Protein AF-A0A559LXM5-F1 (afdb_monomer_lite)

Sequence (218 aa):
MQATNNAAALNLWNSIWNVVGGLGYIPRELKDLLQEELQAFDTKFTTEDRVVNLTAQQQEDAAQIFISFYDETKHQMSLYNELTTIREIVTDSTDFIKWNRSEAAWNYHIQGPTLRLAMSTIADVCTENITTASIDKDFLPAWKGEETDVGKMIDYTLLLRPDTRLSTDIKTFMDAREGPKTFNQSTSENLRYKPTGVSLETKTDMKRHSEGKVQLGI

Radius of gyration: 21.39 Å; chains: 1; bounding box: 45×47×53 Å

Secondary structure (DSSP, 8-state):
------HHHHHHHHHHHHHHTTS--B-GGGHHHHHHHH---GGGB-SS-------HHHHHHHHHH-SS--HHHHHHHHHHHHHHHHHHHHHHHHHHHHTT--HHHHIIIIIHHHHHHHHTT-TTEEEEE-TT-B--GGGS----S--TTTTBPPSEEEEE---HHHHHHHHHHHHT-SS---SSS---HHHHTS-EEEEE----TTS-THHHHHHHT-

InterPro domains:
  IPR046797 PD-(D/E)XK nuclease-like [PF20516] (62-218)

Organism: Fusarium oxysporum f. sp. cubense (NCBI:txid61366)

Foldseek 3Di:
DQQPQDVVVLVVVVVVCVVCPPVAPAFPVCVVVCCSHHVDDDPRYDPDGQPFDDDPVLQVVQVVVDVDDDPVSVVVSRVVVLVVLVVQLVVCVVVCVVVVDDPVCCLVRHVQSVQQSVCRSPPFKGKDFCQVFWFDPVPQPPDPDPDDCRTGAATMFIWTRDDPVVLV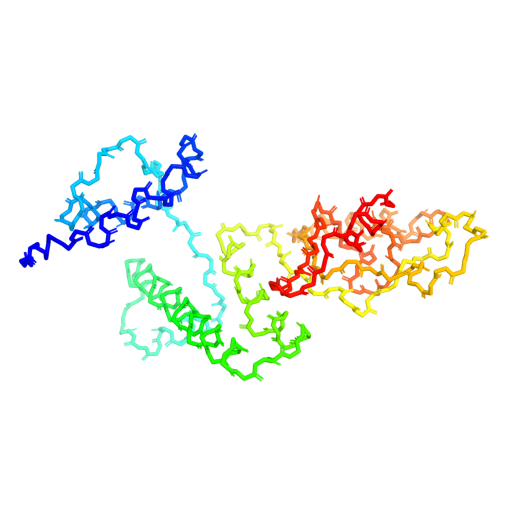VLVVVLVPDPDQQFLDRTNDPVGSSTHTDDGDHDDDPPDDPPPVCVNVVD

pLDDT: mean 75.98, std 13.92, range [40.38, 95.06]

Structure (mmCIF, N/CA/C/O backbone):
data_AF-A0A559LXM5-F1
#
_entry.id   AF-A0A559LXM5-F1
#
loop_
_atom_site.group_PDB
_atom_site.id
_atom_site.type_symbol
_atom_site.label_atom_id
_atom_site.label_alt_id
_atom_site.label_comp_id
_atom_site.label_asym_id
_atom_site.label_entity_id
_atom_site.label_seq_id
_atom_site.pdbx_PDB_ins_code
_atom_site.Cartn_x
_atom_site.Cartn_y
_atom_site.Cartn_z
_atom_site.occupancy
_atom_site.B_iso_or_equiv
_atom_site.auth_seq_id
_atom_site.auth_comp_id
_atom_site.auth_asym_id
_atom_site.auth_atom_id
_atom_site.pdbx_PDB_model_num
ATOM 1 N N . MET A 1 1 ? -25.277 -4.000 27.422 1.00 43.16 1 MET A N 1
ATOM 2 C CA . MET A 1 1 ? -24.742 -2.772 28.059 1.00 43.16 1 MET A CA 1
ATOM 3 C C . MET A 1 1 ? -25.836 -1.706 27.947 1.00 43.16 1 MET A C 1
ATOM 5 O O . MET A 1 1 ? -26.868 -2.007 27.365 1.00 43.16 1 MET A O 1
ATOM 9 N N . GLN A 1 2 ? -25.744 -0.532 28.577 1.00 40.38 2 GLN A N 1
ATOM 10 C CA . GLN A 1 2 ? -26.779 0.505 28.394 1.00 40.38 2 GLN A CA 1
ATOM 11 C C . GLN A 1 2 ? -26.476 1.272 27.100 1.00 40.38 2 GLN A C 1
ATOM 13 O O . GLN A 1 2 ? -25.421 1.896 27.015 1.00 40.38 2 GLN A O 1
ATOM 18 N N . ALA A 1 3 ? -27.372 1.207 26.108 1.00 46.00 3 ALA A N 1
ATOM 19 C CA . ALA A 1 3 ? -27.247 1.940 24.848 1.00 46.00 3 ALA A CA 1
ATOM 20 C C . ALA A 1 3 ? -27.054 3.441 25.126 1.00 46.00 3 ALA A C 1
ATOM 22 O O . ALA A 1 3 ? -27.897 4.087 25.752 1.00 46.00 3 ALA A O 1
ATOM 23 N N . THR A 1 4 ? -25.921 3.992 24.697 1.00 55.44 4 THR A N 1
ATOM 24 C CA . THR A 1 4 ? -25.483 5.351 25.052 1.00 55.44 4 THR A CA 1
ATOM 25 C C . THR A 1 4 ? -26.235 6.452 24.302 1.00 55.44 4 THR A C 1
ATOM 27 O O . THR A 1 4 ? -26.132 7.611 24.699 1.00 55.44 4 THR A O 1
ATOM 30 N N . ASN A 1 5 ? -27.018 6.118 23.262 1.00 60.19 5 ASN A N 1
ATOM 31 C CA . ASN A 1 5 ? -27.879 7.045 22.508 1.00 60.19 5 ASN A CA 1
ATOM 32 C C . ASN A 1 5 ? -27.167 8.369 22.148 1.00 60.19 5 ASN A C 1
ATOM 34 O O . ASN A 1 5 ? -27.718 9.468 22.260 1.00 60.19 5 ASN A O 1
ATOM 38 N N . ASN A 1 6 ? -25.895 8.276 21.751 1.00 71.62 6 ASN A N 1
ATOM 39 C CA . ASN A 1 6 ? -25.059 9.443 21.520 1.00 71.62 6 ASN A CA 1
ATOM 40 C C . ASN A 1 6 ? -25.393 10.086 20.163 1.00 71.62 6 ASN A C 1
ATOM 42 O O . ASN A 1 6 ? -24.932 9.649 19.108 1.00 71.62 6 ASN A O 1
ATOM 46 N N . ALA A 1 7 ? -26.175 11.165 20.200 1.00 69.25 7 ALA A N 1
ATOM 47 C CA . ALA A 1 7 ? -26.620 11.892 19.012 1.00 69.25 7 ALA A CA 1
ATOM 48 C C . ALA A 1 7 ? -25.466 12.432 18.143 1.00 69.25 7 ALA A C 1
ATOM 50 O O . ALA A 1 7 ? -25.609 12.532 16.925 1.00 69.25 7 ALA A O 1
ATOM 51 N N . ALA A 1 8 ? -24.310 12.756 18.734 1.00 70.88 8 ALA A N 1
ATOM 52 C CA . ALA A 1 8 ? -23.145 13.210 17.976 1.00 70.88 8 ALA A CA 1
ATOM 53 C C . ALA A 1 8 ? -22.506 12.061 17.182 1.00 70.88 8 ALA A C 1
ATOM 55 O O . ALA A 1 8 ? -22.170 12.242 16.011 1.00 70.88 8 ALA A O 1
ATOM 56 N N . ALA A 1 9 ? -22.408 10.873 17.787 1.00 64.62 9 ALA A N 1
ATOM 57 C CA . ALA A 1 9 ? -21.931 9.670 17.109 1.00 64.62 9 ALA A CA 1
ATOM 58 C C . ALA A 1 9 ? -22.867 9.274 15.958 1.00 64.62 9 ALA A C 1
ATOM 60 O O . ALA A 1 9 ? -22.402 8.993 14.856 1.00 64.62 9 ALA A O 1
ATOM 61 N N . LEU A 1 10 ? -24.184 9.359 16.174 1.00 68.31 10 LEU A N 1
ATOM 62 C CA . LEU A 1 10 ? -25.182 9.102 15.136 1.00 68.31 10 LEU A CA 1
ATOM 63 C C . LEU A 1 10 ? -25.096 10.108 13.975 1.00 68.31 10 LEU A C 1
ATOM 65 O O . LEU A 1 10 ? -25.190 9.724 12.811 1.00 68.31 10 LEU A O 1
ATOM 69 N N . ASN A 1 11 ? -24.877 11.393 14.265 1.00 70.50 11 ASN A N 1
ATOM 70 C CA . ASN A 1 11 ? -24.710 12.417 13.230 1.00 70.50 11 ASN A CA 1
ATOM 71 C C . ASN A 1 11 ? -23.422 12.229 12.419 1.00 70.50 11 ASN A C 1
ATOM 73 O O . ASN A 1 11 ? -23.448 12.365 11.193 1.00 70.50 11 ASN A O 1
ATOM 77 N N . LEU A 1 12 ? -22.310 11.892 13.079 1.00 70.31 12 LEU A N 1
ATOM 78 C CA . LEU A 1 12 ? -21.055 11.566 12.403 1.00 70.31 12 LEU A CA 1
ATOM 79 C C . LEU A 1 12 ? -21.222 10.326 11.520 1.00 70.31 12 LEU A C 1
ATOM 81 O O . LEU A 1 12 ? -20.858 10.355 10.348 1.00 70.31 12 LEU A O 1
ATOM 85 N N . TRP A 1 13 ? -21.849 9.278 12.055 1.00 71.25 13 TRP A N 1
ATOM 86 C CA . TRP A 1 13 ? -22.175 8.060 11.320 1.00 71.25 13 TRP A CA 1
ATOM 87 C C . TRP A 1 13 ? -23.010 8.343 10.069 1.00 71.25 13 TRP A C 1
ATOM 89 O O . TRP A 1 13 ? -22.649 7.912 8.977 1.00 71.25 13 TRP A O 1
ATOM 99 N N . ASN A 1 14 ? -24.082 9.128 10.195 1.00 73.25 14 ASN A N 1
ATOM 100 C CA . ASN A 1 14 ? -24.920 9.516 9.060 1.00 73.25 14 ASN A CA 1
ATOM 101 C C . ASN A 1 14 ? -24.154 10.358 8.030 1.00 73.25 14 ASN A C 1
ATOM 103 O O . ASN A 1 14 ? -24.368 10.202 6.830 1.00 73.25 14 ASN A O 1
ATOM 107 N N . SER A 1 15 ? -23.243 11.225 8.480 1.00 72.06 15 SER A N 1
ATOM 108 C CA . SER A 1 15 ? -22.414 12.051 7.594 1.00 72.06 15 SER A CA 1
ATOM 109 C C . SER A 1 15 ? -21.424 11.204 6.797 1.00 72.06 15 SER A C 1
ATOM 111 O O . SER A 1 15 ? -21.337 11.359 5.582 1.00 72.06 15 SER A O 1
ATOM 113 N N . ILE A 1 16 ? -20.738 10.264 7.456 1.00 65.62 16 ILE A N 1
ATOM 114 C CA . ILE A 1 16 ? -19.868 9.282 6.795 1.00 65.62 16 ILE A CA 1
ATOM 115 C C . ILE A 1 16 ? -20.701 8.445 5.817 1.00 65.62 16 ILE A C 1
ATOM 117 O O . ILE A 1 16 ? -20.325 8.298 4.657 1.00 65.62 16 ILE A O 1
ATOM 121 N N . TRP A 1 17 ? -21.870 7.960 6.246 1.00 67.62 17 TRP A N 1
ATOM 122 C CA . TRP A 1 17 ? -22.763 7.147 5.420 1.00 67.62 17 TRP A CA 1
ATOM 123 C C . TRP A 1 17 ? -23.253 7.866 4.164 1.00 67.62 17 TRP A C 1
ATOM 125 O O . TRP A 1 17 ? -23.305 7.255 3.105 1.00 67.62 17 TRP A O 1
ATOM 135 N N . ASN A 1 18 ? -23.578 9.155 4.236 1.00 70.38 18 ASN A N 1
ATOM 136 C CA . ASN A 1 18 ? -23.979 9.914 3.048 1.00 70.38 18 ASN A CA 1
ATOM 137 C C . ASN A 1 18 ? -22.869 9.985 1.987 1.00 70.38 18 ASN A C 1
ATOM 139 O O . ASN A 1 18 ? -23.168 10.186 0.814 1.00 70.38 18 ASN A O 1
ATOM 143 N N . VAL A 1 19 ? -21.609 9.802 2.389 1.00 65.50 19 VAL A N 1
ATOM 144 C CA . VAL A 1 19 ? -20.458 9.745 1.481 1.00 65.50 19 VAL A CA 1
ATOM 145 C C . VAL A 1 19 ? -20.222 8.324 0.958 1.00 65.50 19 VAL A C 1
ATOM 147 O O . VAL A 1 19 ? -19.897 8.160 -0.214 1.00 65.50 19 VAL A O 1
ATOM 150 N N . VAL A 1 20 ? -20.395 7.295 1.795 1.00 61.50 20 VAL A N 1
ATOM 151 C CA . VAL A 1 20 ? -20.034 5.897 1.456 1.00 61.50 20 VAL A CA 1
ATOM 152 C C . VAL A 1 20 ? -21.222 4.990 1.100 1.00 61.50 20 VAL A C 1
ATOM 154 O O . VAL A 1 20 ? -21.045 3.808 0.795 1.00 61.50 20 VAL A O 1
ATOM 157 N N . GLY A 1 21 ? -22.446 5.511 1.177 1.00 58.22 21 GLY A N 1
ATOM 158 C CA . GLY A 1 21 ? -23.684 4.747 1.072 1.00 58.22 21 GLY A CA 1
ATOM 159 C C . GLY A 1 21 ? -23.848 4.051 -0.278 1.00 58.22 21 GLY A C 1
ATOM 160 O O . GLY A 1 21 ? -23.728 4.670 -1.330 1.00 58.22 21 GLY A O 1
ATOM 161 N N . GLY A 1 22 ? -24.160 2.752 -0.239 1.00 55.19 22 GLY A N 1
ATOM 162 C CA . GLY A 1 22 ? -24.359 1.913 -1.430 1.00 55.19 22 GLY A CA 1
ATOM 163 C C . GLY A 1 22 ? -23.129 1.117 -1.874 1.00 55.19 22 GLY A C 1
ATOM 164 O O . GLY A 1 22 ? -23.251 0.291 -2.773 1.00 55.19 22 GLY A O 1
ATOM 165 N N . LEU A 1 23 ? -21.976 1.313 -1.227 1.00 57.50 23 LEU A N 1
ATOM 166 C CA . LEU A 1 23 ? -20.736 0.628 -1.600 1.00 57.50 23 LEU A CA 1
ATOM 167 C C . LEU A 1 23 ? -20.410 -0.623 -0.748 1.00 57.50 23 LEU A C 1
ATOM 169 O O . LEU A 1 23 ? -19.501 -1.368 -1.091 1.00 57.50 23 LEU A O 1
ATOM 173 N N . GLY A 1 24 ? -21.175 -0.893 0.322 1.00 53.75 24 GLY A N 1
ATOM 174 C CA . GLY A 1 24 ? -21.170 -2.188 1.030 1.00 53.75 24 GLY A CA 1
ATOM 175 C C . GLY A 1 24 ? -19.895 -2.527 1.818 1.00 53.75 24 GLY A C 1
ATOM 176 O O . GLY A 1 24 ? -19.363 -3.620 1.661 1.00 53.75 24 GLY A O 1
ATOM 177 N N . TYR A 1 25 ? -19.401 -1.620 2.670 1.00 62.22 25 TYR A N 1
ATOM 178 C CA . TYR A 1 25 ? -18.080 -1.770 3.314 1.00 62.22 25 TYR A CA 1
ATOM 179 C C . TYR A 1 25 ? -18.067 -1.964 4.835 1.00 62.22 25 TYR A C 1
ATOM 181 O O . TYR A 1 25 ? -16.983 -2.085 5.414 1.00 62.22 25 TYR A O 1
ATOM 189 N N . ILE A 1 26 ? -19.222 -1.964 5.505 1.00 66.69 26 ILE A N 1
ATOM 190 C CA . ILE A 1 26 ? -19.242 -2.047 6.970 1.00 66.69 26 ILE A CA 1
ATOM 191 C C . ILE A 1 26 ? -19.066 -3.521 7.379 1.00 66.69 26 ILE A C 1
ATOM 193 O O . ILE A 1 26 ? -19.891 -4.341 6.970 1.00 66.69 26 ILE A O 1
ATOM 197 N N . PRO A 1 27 ? -18.016 -3.873 8.150 1.00 70.69 27 PRO A N 1
ATOM 198 C CA . PRO A 1 27 ? -17.777 -5.250 8.572 1.00 70.69 27 PRO A CA 1
ATOM 199 C C . PRO A 1 27 ? -18.976 -5.824 9.325 1.00 70.69 27 PRO A C 1
ATOM 201 O O . PRO A 1 27 ? -19.513 -5.166 10.223 1.00 70.69 27 PRO A O 1
ATOM 204 N N . ARG A 1 28 ? -19.384 -7.042 8.959 1.00 72.25 28 ARG A N 1
ATOM 205 C CA . ARG A 1 28 ? -20.502 -7.778 9.561 1.00 72.25 28 ARG A CA 1
ATOM 206 C C . ARG A 1 28 ? -20.411 -7.869 11.081 1.00 72.25 28 ARG A C 1
ATOM 208 O O . ARG A 1 28 ? -21.431 -7.808 11.756 1.00 72.25 28 ARG A O 1
ATOM 215 N N . GLU A 1 29 ? -19.210 -7.948 11.618 1.00 69.19 29 GLU A N 1
ATOM 216 C CA . GLU A 1 29 ? -18.914 -8.110 13.041 1.00 69.19 29 GLU A CA 1
ATOM 217 C C . GLU A 1 29 ? -19.318 -6.887 13.864 1.00 69.19 29 GLU A C 1
ATOM 219 O O . GLU A 1 29 ? -19.609 -6.989 15.053 1.00 69.19 29 GLU A O 1
ATOM 224 N N . LEU A 1 30 ? -19.394 -5.717 13.225 1.00 69.19 30 LEU A N 1
ATOM 225 C CA . LEU A 1 30 ? -19.870 -4.494 13.863 1.00 69.19 30 LEU A CA 1
ATOM 226 C C . LEU A 1 30 ? -21.395 -4.386 13.854 1.00 69.19 30 LEU A C 1
ATOM 228 O O . LEU A 1 30 ? -21.928 -3.410 14.376 1.00 69.19 30 LEU A O 1
ATOM 232 N N . LYS A 1 31 ? -22.106 -5.348 13.259 1.00 71.62 31 LYS A N 1
ATOM 233 C CA . LYS A 1 31 ? -23.556 -5.284 13.089 1.00 71.62 31 LYS A CA 1
ATOM 234 C C . LYS A 1 31 ? -24.284 -5.156 14.409 1.00 71.62 31 LYS A C 1
ATOM 236 O O . LYS A 1 31 ? -25.006 -4.181 14.589 1.00 71.62 31 LYS A O 1
ATOM 241 N N . ASP A 1 32 ? -24.062 -6.091 15.321 1.00 70.62 32 ASP A N 1
ATOM 242 C CA . ASP A 1 32 ? -24.795 -6.126 16.585 1.00 70.62 32 ASP A CA 1
ATOM 243 C C . ASP A 1 32 ? -24.434 -4.912 17.452 1.00 70.62 32 ASP A C 1
ATOM 245 O O . ASP A 1 32 ? -25.319 -4.262 18.004 1.00 70.62 32 ASP A O 1
ATOM 249 N N . LEU A 1 33 ? -23.151 -4.526 17.466 1.00 70.06 33 LEU A N 1
ATOM 250 C CA . LEU A 1 33 ? -22.665 -3.340 18.175 1.00 70.06 33 LEU A CA 1
ATOM 251 C C . LEU A 1 33 ? -23.305 -2.049 17.640 1.00 70.06 33 LEU A C 1
ATOM 253 O O . LEU A 1 33 ? -23.824 -1.245 18.407 1.00 70.06 33 LEU A O 1
ATOM 257 N N . LEU A 1 34 ? -23.293 -1.838 16.321 1.00 70.75 34 LEU A N 1
ATOM 258 C CA . LEU A 1 34 ? -23.841 -0.626 15.702 1.00 70.75 34 LEU A CA 1
ATOM 259 C C . LEU A 1 34 ? -25.376 -0.639 15.663 1.00 70.75 34 LEU A C 1
ATOM 261 O O . LEU A 1 34 ? -25.998 0.424 15.623 1.00 70.75 34 LEU A O 1
ATOM 265 N N . GLN A 1 35 ? -26.013 -1.810 15.699 1.00 71.75 35 GLN A N 1
ATOM 266 C CA . GLN A 1 35 ? -27.454 -1.930 15.920 1.00 71.75 35 GLN A CA 1
ATOM 267 C C . GLN A 1 35 ? -27.827 -1.543 17.352 1.00 71.75 35 GLN A C 1
ATOM 269 O O . GLN A 1 35 ? -28.768 -0.769 17.530 1.00 71.75 35 GLN A O 1
ATOM 274 N N . GLU A 1 36 ? -27.076 -2.010 18.353 1.00 71.06 36 GLU A N 1
ATOM 275 C CA . GLU A 1 36 ? -27.302 -1.671 19.764 1.00 71.06 36 GLU A CA 1
ATOM 276 C C . GLU A 1 36 ? -27.006 -0.187 20.046 1.00 71.06 36 GLU A C 1
ATOM 278 O O . GLU A 1 36 ? -27.798 0.478 20.717 1.00 71.06 36 GLU A O 1
ATOM 283 N N . GLU A 1 37 ? -25.910 0.363 19.512 1.00 67.38 37 GLU A N 1
ATOM 284 C CA . GLU A 1 37 ? -25.489 1.741 19.802 1.00 67.38 37 GLU A CA 1
ATOM 285 C C . GLU A 1 37 ? -26.146 2.808 18.916 1.00 67.38 37 GLU A C 1
ATOM 287 O O . GLU A 1 37 ? -26.416 3.913 19.393 1.00 67.38 37 GLU A O 1
ATOM 292 N N . LEU A 1 38 ? -26.394 2.511 17.634 1.00 66.56 38 LEU A N 1
ATOM 293 C CA . LEU A 1 38 ? -26.810 3.504 16.629 1.00 66.56 38 LEU A CA 1
ATOM 294 C C . LEU A 1 38 ? -28.121 3.156 15.908 1.00 66.56 38 LEU A C 1
ATOM 296 O O . LEU A 1 38 ? -28.545 3.922 15.043 1.00 66.56 38 LEU A O 1
ATOM 300 N N . GLN A 1 39 ? -28.761 2.023 16.227 1.00 66.94 39 GLN A N 1
ATOM 301 C CA . GLN A 1 39 ? -29.969 1.531 15.542 1.00 66.94 39 GLN A CA 1
ATOM 302 C C . GLN A 1 39 ? -29.797 1.425 14.010 1.00 66.94 39 GLN A C 1
ATOM 304 O O . GLN A 1 39 ? -30.720 1.689 13.236 1.00 66.94 39 GLN A O 1
ATOM 309 N N . ALA A 1 40 ? -28.596 1.069 13.541 1.00 62.34 40 ALA A N 1
ATOM 310 C CA . ALA A 1 40 ? -28.291 1.002 12.112 1.00 62.34 40 ALA A CA 1
ATOM 311 C C . ALA A 1 40 ? -29.051 -0.146 11.393 1.00 62.34 40 ALA A C 1
ATOM 313 O O . ALA A 1 40 ? -28.976 -1.303 11.794 1.00 62.34 40 ALA A O 1
ATOM 314 N N . PHE A 1 41 ? -29.765 0.151 10.296 1.00 58.09 41 PHE A N 1
ATOM 315 C CA . PHE A 1 41 ? -30.542 -0.843 9.526 1.00 58.09 41 PHE A CA 1
ATOM 316 C C . PHE A 1 41 ? -29.686 -1.919 8.815 1.00 58.09 41 PHE A C 1
ATOM 318 O O . PHE A 1 41 ? -28.593 -1.632 8.328 1.00 58.09 41 PHE A O 1
ATOM 325 N N . ASP A 1 42 ? -30.258 -3.127 8.688 1.00 56.94 42 ASP A N 1
ATOM 326 C CA . ASP A 1 42 ? -29.649 -4.394 8.227 1.00 56.94 42 ASP A CA 1
ATOM 327 C C . ASP A 1 42 ? -28.938 -4.377 6.860 1.00 56.94 42 ASP A C 1
ATOM 329 O O . ASP A 1 42 ? -28.011 -5.155 6.646 1.00 56.94 42 ASP A O 1
ATOM 333 N N . THR A 1 43 ? -29.327 -3.517 5.915 1.00 53.44 43 THR A N 1
ATOM 334 C CA . THR A 1 43 ? -28.875 -3.579 4.506 1.00 53.44 43 THR A CA 1
ATOM 335 C C . THR A 1 43 ? -27.467 -3.020 4.259 1.00 53.44 43 THR A C 1
ATOM 337 O O . THR A 1 43 ? -27.151 -2.613 3.142 1.00 53.44 43 THR A O 1
ATOM 340 N N . LYS A 1 44 ? -26.641 -2.901 5.302 1.00 62.84 44 LYS A N 1
ATOM 341 C CA . LYS A 1 44 ? -25.432 -2.059 5.294 1.00 62.84 44 LYS A CA 1
ATOM 342 C C . LYS A 1 44 ? -24.129 -2.800 5.605 1.00 62.84 44 LYS A C 1
ATOM 344 O O . LYS A 1 44 ? -23.067 -2.197 5.474 1.00 62.84 44 LYS A O 1
ATOM 349 N N . PHE A 1 45 ? -24.212 -4.074 5.979 1.00 66.38 45 PHE A N 1
ATOM 350 C CA . PHE A 1 45 ? -23.082 -4.890 6.417 1.00 66.38 45 PHE A CA 1
ATOM 351 C C . PHE A 1 45 ? -22.634 -5.880 5.340 1.00 66.38 45 PHE A C 1
ATOM 353 O O . PHE A 1 45 ? -23.447 -6.311 4.519 1.00 66.38 45 PHE A O 1
ATOM 360 N N . THR A 1 46 ? -21.354 -6.253 5.346 1.00 65.38 46 THR A N 1
ATOM 361 C CA . THR A 1 46 ? -20.849 -7.358 4.520 1.00 65.38 46 THR A CA 1
ATOM 362 C C . THR A 1 46 ? -21.574 -8.664 4.870 1.00 65.38 46 THR A C 1
ATOM 364 O O . THR A 1 46 ? -22.081 -8.843 5.978 1.00 65.38 46 THR A O 1
ATOM 367 N N . THR A 1 47 ? -21.677 -9.591 3.914 1.00 66.94 47 THR A N 1
ATOM 368 C CA . THR A 1 47 ? -22.330 -10.896 4.142 1.00 66.94 47 THR A CA 1
ATOM 369 C C . THR A 1 47 ? -21.456 -11.856 4.940 1.00 66.94 47 THR A C 1
ATOM 371 O O . THR A 1 47 ? -21.969 -12.763 5.594 1.00 66.94 47 THR A O 1
ATOM 374 N N . GLU A 1 48 ? -20.147 -11.642 4.909 1.00 65.19 48 GLU A N 1
ATOM 375 C CA . GLU A 1 48 ? -19.135 -12.460 5.566 1.00 65.19 48 GLU A CA 1
ATOM 376 C C . GLU A 1 48 ? -18.313 -11.599 6.524 1.00 65.19 48 GLU A C 1
ATOM 378 O O . GLU A 1 48 ? -18.187 -10.381 6.327 1.00 65.19 48 GLU A O 1
ATOM 383 N N . ASP A 1 49 ? -17.788 -12.250 7.559 1.00 62.47 49 ASP A N 1
ATOM 384 C CA . ASP A 1 49 ? -16.830 -11.655 8.483 1.00 62.47 49 ASP A CA 1
ATOM 385 C C . ASP A 1 49 ? -15.508 -11.419 7.742 1.00 62.47 49 ASP A C 1
ATOM 387 O O . ASP A 1 49 ? -15.114 -12.178 6.848 1.00 62.47 49 ASP A O 1
ATOM 391 N N . ARG A 1 50 ? -14.810 -10.342 8.090 1.00 61.84 50 ARG A N 1
ATOM 392 C CA . ARG A 1 50 ? -13.490 -10.043 7.553 1.00 61.84 50 ARG A CA 1
ATOM 393 C C . ARG A 1 50 ? -12.510 -11.121 7.996 1.00 61.84 50 ARG A C 1
ATOM 395 O O . ARG A 1 50 ? -12.208 -11.292 9.177 1.00 61.84 50 ARG A O 1
ATOM 402 N N . VAL A 1 51 ? -11.916 -11.784 7.011 1.00 61.25 51 VAL A N 1
ATOM 403 C CA . VAL A 1 51 ? -10.723 -12.598 7.229 1.00 61.25 51 VAL A CA 1
ATOM 404 C C . VAL A 1 51 ? -9.541 -11.646 7.350 1.00 61.25 51 VAL A C 1
ATOM 406 O O . VAL A 1 51 ? -9.059 -11.098 6.358 1.00 61.25 51 VAL A O 1
ATOM 409 N N . VAL A 1 52 ? -9.089 -11.406 8.578 1.00 58.94 52 VAL A N 1
ATOM 410 C CA . VAL A 1 52 ? -7.896 -10.592 8.802 1.00 58.94 52 VAL A CA 1
ATOM 411 C C . VAL A 1 52 ? -6.662 -11.484 8.806 1.00 58.94 52 VAL A C 1
ATOM 413 O O . VAL A 1 52 ? -6.567 -12.452 9.563 1.00 58.94 52 VAL A O 1
ATOM 416 N N . ASN A 1 53 ? -5.696 -11.147 7.954 1.00 60.84 53 ASN A N 1
ATOM 417 C CA . ASN A 1 53 ? -4.434 -11.867 7.875 1.00 60.84 53 ASN A CA 1
ATOM 418 C C . ASN A 1 53 ? -3.483 -11.371 8.968 1.00 60.84 53 ASN A C 1
ATOM 420 O O . ASN A 1 53 ? -2.842 -10.330 8.828 1.00 60.84 53 ASN A O 1
ATOM 424 N N . LEU A 1 54 ? -3.376 -12.134 10.056 1.00 61.28 54 LEU A N 1
ATOM 425 C CA . LEU A 1 54 ? -2.373 -11.889 11.090 1.00 61.28 54 LEU A CA 1
ATOM 426 C C . LEU A 1 54 ? -0.975 -12.229 10.564 1.00 61.28 54 LEU A C 1
ATOM 428 O O . LEU A 1 54 ? -0.756 -13.306 10.003 1.00 61.28 54 LEU A O 1
ATOM 432 N N . THR A 1 55 ? -0.013 -11.341 10.802 1.00 66.12 55 THR A N 1
ATOM 433 C CA . THR A 1 55 ? 1.409 -11.628 10.560 1.00 66.12 55 THR A CA 1
ATOM 434 C C . THR A 1 55 ? 1.921 -12.710 11.517 1.00 66.12 55 THR A C 1
ATOM 436 O O . THR A 1 55 ? 1.359 -12.910 12.593 1.00 66.12 55 THR A O 1
ATOM 439 N N . ALA A 1 56 ? 3.020 -13.386 11.161 1.00 70.12 56 ALA A N 1
ATOM 440 C CA . ALA A 1 56 ? 3.634 -14.407 12.019 1.00 70.12 56 ALA A CA 1
ATOM 441 C C . ALA A 1 56 ? 3.974 -13.870 13.424 1.00 70.12 56 ALA A C 1
ATOM 443 O O . ALA A 1 56 ? 3.696 -14.540 14.412 1.00 70.12 56 ALA A O 1
ATOM 444 N N . GLN A 1 57 ? 4.469 -12.628 13.513 1.00 69.12 57 GLN A N 1
ATOM 445 C CA . GLN A 1 57 ? 4.757 -11.971 14.790 1.00 69.12 57 GLN A CA 1
ATOM 446 C C . GLN A 1 57 ? 3.491 -11.786 15.635 1.00 69.12 57 GLN A C 1
ATOM 448 O O . GLN A 1 57 ? 3.478 -12.119 16.812 1.00 69.12 57 GLN A O 1
ATOM 453 N N . GLN A 1 58 ? 2.394 -11.324 15.028 1.00 64.88 58 GLN A N 1
ATOM 454 C CA . GLN A 1 58 ? 1.125 -11.149 15.740 1.00 64.88 58 GLN A CA 1
ATOM 455 C C . GLN A 1 58 ? 0.527 -12.482 16.205 1.00 64.88 58 GLN A C 1
ATOM 457 O O . 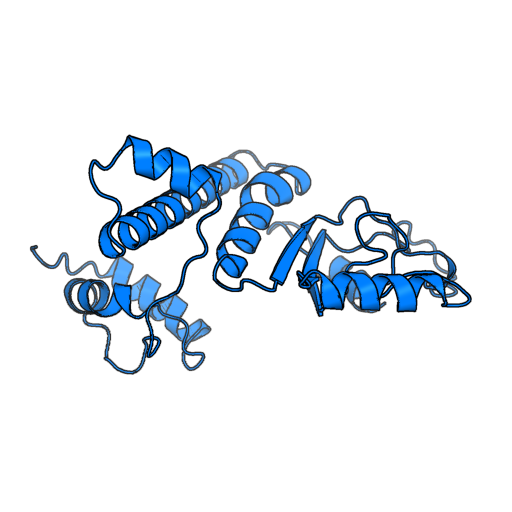GLN A 1 58 ? -0.135 -12.525 17.239 1.00 64.88 58 GLN A O 1
ATOM 462 N N . GLN A 1 59 ? 0.740 -13.565 15.452 1.00 64.31 59 GLN A N 1
ATOM 463 C CA . GLN A 1 59 ? 0.335 -14.908 15.871 1.00 64.31 59 GLN A CA 1
ATOM 464 C C . GLN A 1 59 ? 1.154 -15.386 17.078 1.00 64.31 59 GLN A C 1
ATOM 466 O O . GLN A 1 59 ? 0.588 -15.955 18.008 1.00 64.31 59 GLN A O 1
ATOM 471 N N . GLU A 1 60 ? 2.462 -15.124 17.086 1.00 68.44 60 GLU A N 1
ATOM 472 C CA . GLU A 1 60 ? 3.373 -15.491 18.174 1.00 68.44 60 GLU A CA 1
ATOM 473 C C . GLU A 1 60 ? 3.097 -14.693 19.457 1.00 68.44 60 GLU A C 1
ATOM 475 O O . GLU A 1 60 ? 2.932 -15.284 20.526 1.00 68.44 60 GLU A O 1
ATOM 480 N N . ASP A 1 61 ? 2.938 -13.372 19.347 1.00 66.69 61 ASP A N 1
ATOM 481 C CA . ASP A 1 61 ? 2.603 -12.489 20.473 1.00 66.69 61 ASP A CA 1
ATOM 482 C C . ASP A 1 61 ? 1.283 -12.905 21.131 1.00 66.69 61 ASP A C 1
ATOM 484 O O . ASP A 1 61 ? 1.134 -12.920 22.353 1.00 66.69 61 ASP A O 1
ATOM 488 N N . ALA A 1 62 ? 0.310 -13.304 20.320 1.00 58.09 62 ALA A N 1
ATOM 489 C CA . ALA A 1 62 ? -0.976 -13.746 20.816 1.00 58.09 62 ALA A CA 1
ATOM 490 C C . ALA A 1 62 ? -0.905 -15.138 21.465 1.00 58.09 62 ALA A C 1
ATOM 492 O O . ALA A 1 62 ? -1.608 -15.373 22.454 1.00 58.09 62 ALA A O 1
ATOM 493 N N . ALA A 1 63 ? -0.061 -16.049 20.967 1.00 62.22 63 ALA A N 1
ATOM 494 C CA . ALA A 1 63 ? 0.145 -17.364 21.578 1.00 62.22 63 ALA A CA 1
ATOM 495 C C . ALA A 1 63 ? 0.769 -17.263 22.983 1.00 62.22 63 ALA A C 1
ATOM 497 O O . ALA A 1 63 ? 0.563 -18.147 23.811 1.00 62.22 63 ALA A O 1
ATOM 498 N N . GLN A 1 64 ? 1.477 -16.165 23.275 1.00 62.59 64 GLN A N 1
ATOM 499 C CA . GLN A 1 64 ? 1.993 -15.849 24.614 1.00 62.59 64 GLN A CA 1
ATOM 500 C C . GLN A 1 64 ? 0.912 -15.321 25.572 1.00 62.59 64 GLN A C 1
ATOM 502 O O . GLN A 1 64 ? 1.046 -15.451 26.788 1.00 62.59 64 GLN A O 1
ATOM 507 N N . ILE A 1 65 ? -0.161 -14.721 25.046 1.00 57.44 65 ILE A N 1
ATOM 508 C CA . ILE A 1 65 ? -1.233 -14.107 25.846 1.00 57.44 65 ILE A CA 1
ATOM 509 C C . ILE A 1 65 ? -2.357 -15.113 26.146 1.00 57.44 65 ILE A C 1
ATOM 511 O O . ILE A 1 65 ? -2.972 -15.046 27.212 1.00 57.44 65 ILE A O 1
ATOM 515 N N . PHE A 1 66 ? -2.614 -16.074 25.253 1.00 54.53 66 PHE A N 1
ATOM 516 C CA . PHE A 1 66 ? -3.725 -17.018 25.385 1.00 54.53 66 PHE A CA 1
ATOM 517 C C . PHE A 1 66 ? -3.267 -18.479 25.455 1.00 54.53 66 PHE A C 1
ATOM 519 O O . PHE A 1 66 ? -2.626 -18.996 24.547 1.00 54.53 66 PHE A O 1
ATOM 526 N N . ILE A 1 67 ? -3.694 -19.177 26.516 1.00 54.00 67 ILE A N 1
ATOM 527 C CA . ILE A 1 67 ? -3.374 -20.592 26.806 1.00 54.00 67 ILE A CA 1
ATOM 528 C C . ILE A 1 67 ? -3.933 -21.555 25.733 1.00 54.00 67 ILE A C 1
ATOM 530 O O . ILE A 1 67 ? -3.468 -22.687 25.603 1.00 54.00 67 ILE A O 1
ATOM 534 N N . SER A 1 68 ? -4.905 -21.114 24.929 1.00 53.62 68 SER A N 1
ATOM 535 C CA . SER A 1 68 ? -5.445 -21.868 23.796 1.00 53.62 68 SER A CA 1
ATOM 536 C C . SER A 1 68 ? -5.788 -20.949 22.628 1.00 53.62 68 SER A C 1
ATOM 538 O O . SER A 1 68 ? -6.485 -19.951 22.799 1.00 53.62 68 SER A O 1
ATOM 540 N N . PHE A 1 69 ? -5.334 -21.327 21.437 1.00 54.44 69 PHE A N 1
ATOM 541 C CA . PHE A 1 69 ? -5.374 -20.509 20.229 1.00 54.44 69 PHE A CA 1
ATOM 542 C C . PHE A 1 69 ? -6.558 -20.882 19.317 1.00 54.44 69 PHE A C 1
ATOM 544 O O . PHE A 1 69 ? -6.374 -21.367 18.199 1.00 54.44 69 PHE A O 1
ATOM 551 N N . TYR A 1 70 ? -7.787 -20.713 19.814 1.00 64.75 70 TYR A N 1
ATOM 552 C CA . TYR A 1 70 ? -9.002 -20.939 19.019 1.00 64.75 70 TYR A CA 1
ATOM 553 C C . TYR A 1 70 ? -9.266 -19.763 18.060 1.00 64.75 70 TYR A C 1
ATOM 555 O O . TYR A 1 70 ? -8.788 -18.649 18.283 1.00 64.75 7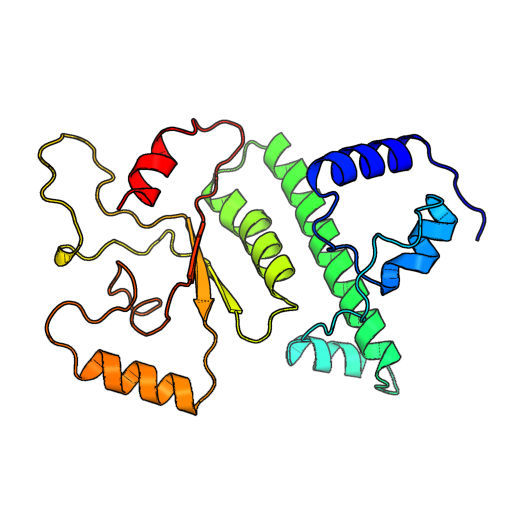0 TYR A O 1
ATOM 563 N N . ASP A 1 71 ? -10.025 -19.998 16.986 1.00 66.75 71 ASP A N 1
ATOM 564 C CA . ASP A 1 71 ? -10.248 -18.997 15.928 1.00 66.75 71 ASP A CA 1
ATOM 565 C C . ASP A 1 71 ? -10.942 -17.718 16.424 1.00 66.75 71 ASP A C 1
ATOM 567 O O . ASP A 1 71 ? -10.612 -16.626 15.967 1.00 66.75 71 ASP A O 1
ATOM 571 N N . GLU A 1 72 ? -11.809 -17.819 17.433 1.00 69.25 72 GLU A N 1
ATOM 572 C CA . GLU A 1 72 ? -12.449 -16.659 18.067 1.00 69.25 72 GLU A CA 1
ATOM 573 C C . GLU A 1 72 ? -11.427 -15.740 18.760 1.00 69.25 72 GLU A C 1
ATOM 575 O O . GLU A 1 72 ? -11.475 -14.518 18.624 1.00 69.25 72 GLU A O 1
ATOM 580 N N . THR A 1 73 ? -10.435 -16.320 19.438 1.00 70.12 73 THR A N 1
ATOM 581 C CA . THR A 1 73 ? -9.359 -15.572 20.102 1.00 70.12 73 THR A CA 1
ATOM 582 C C . THR A 1 73 ? -8.449 -14.874 19.089 1.00 70.12 73 THR A C 1
ATOM 584 O O . THR A 1 73 ? -8.046 -13.730 19.303 1.00 70.12 73 THR A O 1
ATOM 587 N N . LYS A 1 74 ? -8.162 -15.524 17.951 1.00 68.50 74 LYS A N 1
ATOM 588 C CA . LYS A 1 74 ? -7.410 -14.905 16.843 1.00 68.50 74 LYS A CA 1
ATOM 589 C C . LYS A 1 74 ? -8.162 -13.712 16.262 1.00 68.50 74 LYS A C 1
ATOM 591 O O . LYS A 1 74 ? -7.562 -12.665 16.025 1.00 68.50 74 LYS A O 1
ATOM 596 N N . HIS A 1 75 ? -9.468 -13.863 16.063 1.00 72.19 75 HIS A N 1
ATOM 597 C CA . HIS A 1 75 ? -10.319 -12.804 15.539 1.00 72.19 75 HIS A CA 1
ATOM 598 C C . HIS A 1 75 ? -10.378 -11.600 16.493 1.00 72.19 75 HIS A C 1
ATOM 600 O O . HIS A 1 75 ? -10.104 -10.474 16.079 1.00 72.19 75 HIS A O 1
ATOM 606 N N . GLN A 1 76 ? -10.614 -11.828 17.789 1.00 72.44 76 GLN A N 1
ATOM 607 C CA . GLN A 1 76 ? -10.614 -10.765 18.804 1.00 72.44 76 GLN A CA 1
ATOM 608 C C . GLN A 1 76 ? -9.275 -10.026 18.887 1.00 72.44 76 GLN A C 1
ATOM 610 O O . GLN A 1 76 ? -9.252 -8.798 18.969 1.00 72.44 76 GLN A O 1
ATOM 615 N N . MET A 1 77 ? -8.155 -10.752 18.824 1.00 73.19 77 MET A N 1
ATOM 616 C CA . MET A 1 77 ? -6.827 -10.137 18.802 1.00 73.19 77 MET A CA 1
ATOM 617 C C . MET A 1 77 ? -6.639 -9.257 17.567 1.00 73.19 77 MET A C 1
ATOM 619 O O . MET A 1 77 ? -6.106 -8.152 17.652 1.00 73.19 77 MET A O 1
ATOM 623 N N . SER A 1 78 ? -7.095 -9.736 16.414 1.00 74.38 78 SER A N 1
ATOM 624 C CA . SER A 1 78 ? -7.017 -8.969 15.182 1.00 74.38 78 SER A CA 1
ATOM 625 C C . SER A 1 78 ? -7.787 -7.654 15.271 1.00 74.38 78 SER A C 1
ATOM 627 O O . SER A 1 78 ? -7.244 -6.607 14.919 1.00 74.38 78 SER A O 1
ATOM 629 N N . LEU A 1 79 ? -9.017 -7.694 15.790 1.00 78.81 79 LEU A N 1
ATOM 630 C CA . LEU A 1 79 ? -9.832 -6.497 16.003 1.00 78.81 79 LEU A CA 1
ATOM 631 C C . LEU A 1 79 ? -9.185 -5.540 17.010 1.00 78.81 79 LEU A C 1
ATOM 633 O O . LEU A 1 79 ? -9.198 -4.325 16.814 1.00 78.81 79 LEU A O 1
ATOM 637 N N . TYR A 1 80 ? -8.589 -6.071 18.079 1.00 77.12 80 TYR A N 1
ATOM 638 C CA . TYR A 1 80 ? -7.877 -5.262 19.066 1.00 77.12 80 TYR A CA 1
ATOM 639 C C . TYR A 1 80 ? -6.651 -4.559 18.465 1.00 77.12 80 TYR A C 1
ATOM 641 O O . TYR A 1 80 ? -6.432 -3.370 18.716 1.00 77.12 80 TYR A O 1
ATOM 649 N N . ASN A 1 81 ? -5.875 -5.265 17.640 1.00 80.62 81 ASN A N 1
ATOM 650 C CA . ASN A 1 81 ? -4.724 -4.701 16.939 1.00 80.62 81 ASN A CA 1
ATOM 651 C C . ASN A 1 81 ? -5.153 -3.622 15.937 1.00 80.62 81 ASN A C 1
ATOM 653 O O . ASN A 1 81 ? -4.576 -2.537 15.937 1.00 80.62 81 ASN A O 1
ATOM 657 N N . GLU A 1 82 ? -6.201 -3.876 15.148 1.00 85.12 82 GLU A N 1
ATOM 658 C CA . GLU A 1 82 ? -6.791 -2.887 14.235 1.00 85.12 82 GLU A CA 1
ATOM 659 C C . GLU A 1 82 ? -7.238 -1.630 14.993 1.00 85.12 82 GLU A C 1
ATOM 661 O O . GLU A 1 82 ? -6.839 -0.519 14.639 1.00 85.12 82 GLU A O 1
ATOM 666 N N . LEU A 1 83 ? -7.987 -1.788 16.088 1.00 82.75 83 LEU A N 1
ATOM 667 C CA . LEU A 1 83 ? -8.420 -0.668 16.925 1.00 82.75 83 LEU A CA 1
ATOM 668 C C . LEU A 1 83 ? -7.235 0.113 17.507 1.00 82.75 83 LEU A C 1
ATOM 670 O O . LEU A 1 83 ? -7.285 1.342 17.585 1.00 82.75 83 LEU A O 1
ATOM 674 N N . THR A 1 84 ? -6.179 -0.584 17.921 1.00 84.44 84 THR A N 1
ATOM 675 C CA . THR A 1 84 ? -4.962 0.042 18.453 1.00 84.44 84 THR A CA 1
ATOM 676 C C . THR A 1 84 ? -4.278 0.883 17.380 1.00 84.44 84 THR A C 1
ATOM 678 O O . THR A 1 84 ? -4.044 2.067 17.607 1.00 84.44 84 THR A O 1
ATOM 681 N N . THR A 1 85 ? -4.084 0.337 16.177 1.00 88.88 85 THR A N 1
ATOM 682 C CA . THR A 1 85 ? -3.535 1.084 15.036 1.00 88.88 85 THR A CA 1
ATOM 683 C C . THR A 1 85 ? -4.396 2.298 14.676 1.00 88.88 85 THR A C 1
ATOM 685 O O . THR A 1 85 ? -3.862 3.380 14.450 1.00 88.88 85 THR A O 1
ATOM 688 N N . ILE A 1 86 ? -5.729 2.173 14.672 1.00 89.19 86 ILE A N 1
ATOM 689 C CA . ILE A 1 86 ? -6.631 3.311 14.412 1.00 89.19 86 ILE A CA 1
ATOM 690 C C . ILE A 1 86 ? -6.449 4.406 15.472 1.00 89.19 86 ILE A C 1
ATOM 692 O O . ILE A 1 86 ? -6.387 5.589 15.139 1.00 89.19 86 ILE A O 1
ATOM 696 N N . ARG A 1 87 ? -6.344 4.036 16.753 1.00 85.62 87 ARG A N 1
ATOM 697 C CA . ARG A 1 87 ? -6.131 4.996 17.850 1.00 85.62 87 ARG A CA 1
ATOM 698 C C . ARG A 1 87 ? -4.791 5.713 17.746 1.00 85.62 87 ARG A C 1
ATOM 700 O O . ARG A 1 87 ? -4.741 6.915 18.011 1.00 85.62 87 ARG A O 1
ATOM 707 N N . GLU A 1 88 ? -3.739 5.006 17.349 1.00 91.69 88 GLU A N 1
ATOM 708 C CA . GLU A 1 88 ? -2.424 5.596 17.081 1.00 91.69 88 GLU A CA 1
ATOM 709 C C . GLU A 1 88 ? -2.511 6.599 15.929 1.00 91.69 88 GLU A C 1
ATOM 711 O O . GLU A 1 88 ? -2.134 7.752 16.108 1.00 91.69 88 GLU A O 1
ATOM 716 N N . ILE A 1 89 ? -3.134 6.220 14.805 1.00 92.88 89 ILE A N 1
ATOM 717 C CA . ILE A 1 89 ? -3.346 7.111 13.652 1.00 92.88 89 ILE A CA 1
ATOM 718 C C . ILE A 1 89 ? -4.095 8.387 14.063 1.00 92.88 89 ILE A C 1
ATOM 720 O O . ILE A 1 89 ? -3.708 9.485 13.661 1.00 92.88 89 ILE A O 1
ATOM 724 N N . VAL A 1 90 ? -5.161 8.273 14.861 1.00 89.81 90 VAL A N 1
ATOM 725 C CA . VAL A 1 90 ? -5.953 9.429 15.325 1.00 89.81 90 VAL A CA 1
ATOM 726 C C . VAL A 1 90 ? -5.142 10.329 16.261 1.00 89.81 90 VAL A C 1
ATOM 728 O O . VAL A 1 90 ? -5.190 11.558 16.131 1.00 89.81 90 VAL A O 1
ATOM 731 N N . THR A 1 91 ? -4.394 9.729 17.188 1.00 90.06 91 THR A N 1
ATOM 732 C CA . THR A 1 91 ? -3.513 10.455 18.114 1.00 90.06 91 THR A CA 1
ATOM 733 C C . THR A 1 91 ? -2.445 11.224 17.340 1.00 90.06 91 THR A C 1
ATOM 735 O O . THR A 1 91 ? -2.366 12.449 17.462 1.00 90.06 91 THR A O 1
ATOM 738 N N . ASP A 1 92 ? -1.709 10.532 16.467 1.00 92.50 92 ASP A N 1
ATOM 739 C CA . ASP A 1 92 ? -0.652 11.115 15.643 1.00 92.50 92 ASP A CA 1
ATOM 740 C C . ASP A 1 92 ? -1.205 12.213 14.734 1.00 92.50 92 ASP A C 1
ATOM 742 O O . ASP A 1 92 ? -0.625 13.292 14.657 1.00 92.50 92 ASP A O 1
ATOM 746 N N . SER A 1 93 ? -2.368 12.007 14.110 1.00 89.19 93 SER A N 1
ATOM 747 C CA . SER A 1 93 ? -3.006 13.027 13.263 1.00 89.19 93 SER A CA 1
ATOM 748 C C . SER A 1 93 ? -3.324 14.302 14.041 1.00 89.19 93 SER A C 1
ATOM 750 O O . SER A 1 93 ? -3.036 15.405 13.574 1.00 89.19 93 SER A O 1
ATOM 752 N N . THR A 1 94 ? -3.868 14.169 15.252 1.00 88.25 94 THR A N 1
ATOM 753 C CA . THR A 1 94 ? -4.209 15.316 16.107 1.00 88.25 94 THR A CA 1
ATOM 754 C C . THR A 1 94 ? -2.959 16.105 16.496 1.00 88.25 94 THR A C 1
ATOM 756 O O . THR A 1 94 ? -2.924 17.335 16.371 1.00 88.25 94 THR A O 1
ATOM 759 N N . ASP A 1 95 ? -1.905 15.407 16.916 1.00 91.75 95 ASP A N 1
ATOM 760 C CA . ASP A 1 95 ? -0.632 16.035 17.257 1.00 91.75 95 ASP A CA 1
ATOM 761 C C . ASP A 1 95 ? 0.043 16.651 16.027 1.00 91.75 95 ASP A C 1
ATOM 763 O O . ASP A 1 95 ? 0.603 17.747 16.096 1.00 91.75 95 ASP A O 1
ATOM 767 N N . PHE A 1 96 ? -0.027 16.001 14.869 1.00 92.06 96 PHE A N 1
ATOM 768 C CA . PHE A 1 96 ? 0.650 16.463 13.661 1.00 92.06 96 PHE A CA 1
ATOM 769 C C . PHE A 1 96 ? 0.003 17.719 13.086 1.00 92.06 96 PHE A C 1
ATOM 771 O O . PHE A 1 96 ? 0.730 18.589 12.596 1.00 92.06 96 PHE A O 1
ATOM 778 N N . ILE A 1 97 ? -1.321 17.856 13.214 1.00 85.44 97 ILE A N 1
ATOM 779 C CA . ILE A 1 97 ? -2.049 19.104 12.937 1.00 85.44 97 ILE A CA 1
ATOM 780 C C . ILE A 1 97 ? -1.561 20.204 13.881 1.00 85.44 97 ILE A C 1
ATOM 782 O O . ILE A 1 97 ? -1.171 21.280 13.430 1.00 85.44 97 ILE A O 1
ATOM 786 N N . LYS A 1 98 ? -1.521 19.926 15.191 1.00 86.69 98 LYS A N 1
ATOM 787 C CA . LYS A 1 98 ? -1.101 20.897 16.212 1.00 86.69 98 LYS A CA 1
ATOM 788 C C . LYS A 1 98 ? 0.325 21.406 15.993 1.00 86.69 98 LYS A C 1
ATOM 790 O O . LYS A 1 98 ? 0.594 22.587 16.203 1.00 86.69 98 LYS A O 1
ATOM 795 N N . TRP A 1 99 ? 1.235 20.524 15.589 1.00 88.81 99 TRP A N 1
ATOM 796 C CA . TRP A 1 99 ? 2.659 20.829 15.428 1.00 88.81 99 TRP A CA 1
ATOM 797 C C . TRP A 1 99 ? 3.081 21.117 13.982 1.00 88.81 99 TRP A C 1
ATOM 799 O O . TRP A 1 99 ? 4.275 21.270 13.733 1.00 88.81 99 TRP A O 1
ATOM 809 N N . ASN A 1 100 ? 2.134 21.185 13.039 1.00 86.12 100 ASN A N 1
ATOM 810 C CA . ASN A 1 100 ? 2.374 21.408 11.610 1.00 86.12 100 ASN A CA 1
ATOM 811 C C . ASN A 1 100 ? 3.524 20.546 11.046 1.00 86.12 100 ASN A C 1
ATOM 813 O O . ASN A 1 100 ? 4.522 21.051 10.520 1.00 86.12 100 ASN A O 1
ATOM 817 N N . ARG A 1 101 ? 3.422 19.225 11.230 1.00 88.06 101 ARG A N 1
ATOM 818 C CA . ARG A 1 101 ? 4.466 18.277 10.807 1.00 88.06 101 ARG A CA 1
ATOM 819 C C . ARG A 1 101 ? 4.604 18.221 9.282 1.00 88.06 101 ARG A C 1
ATOM 821 O O . ARG A 1 101 ? 3.658 18.483 8.544 1.00 88.06 101 ARG A O 1
ATOM 828 N N . SER A 1 102 ? 5.799 17.856 8.815 1.00 87.50 102 SER A N 1
ATOM 829 C CA . SER A 1 102 ? 6.110 17.760 7.385 1.00 87.50 102 SER A CA 1
ATOM 830 C C . SER A 1 102 ? 5.321 16.647 6.691 1.00 87.50 102 SER A C 1
ATOM 832 O O . SER A 1 102 ? 4.981 15.640 7.303 1.00 87.50 102 SER A O 1
ATOM 834 N N . GLU A 1 103 ? 5.092 16.794 5.386 1.00 85.50 103 GLU A N 1
ATOM 835 C CA . GLU A 1 103 ? 4.425 15.782 4.549 1.00 85.50 103 GLU A CA 1
ATOM 836 C C . GLU A 1 103 ? 5.104 14.409 4.635 1.00 85.50 103 GLU A C 1
ATOM 838 O O . GLU A 1 103 ? 4.430 13.401 4.783 1.00 85.50 103 GLU A O 1
ATOM 843 N N . ALA A 1 104 ? 6.440 14.357 4.678 1.00 87.12 104 ALA A N 1
ATOM 844 C CA . ALA A 1 104 ? 7.164 13.102 4.881 1.00 87.12 104 ALA A CA 1
ATOM 845 C C . ALA A 1 104 ? 6.800 12.413 6.212 1.00 87.12 104 ALA A C 1
ATOM 847 O O . ALA A 1 104 ? 6.662 11.191 6.261 1.00 87.12 104 ALA A O 1
ATOM 848 N N . ALA A 1 105 ? 6.608 13.189 7.285 1.00 90.50 105 ALA A N 1
ATOM 849 C CA . ALA A 1 105 ? 6.168 12.652 8.566 1.00 90.50 105 ALA A CA 1
ATOM 850 C C . ALA A 1 105 ? 4.712 12.165 8.489 1.00 90.50 105 ALA A C 1
ATOM 852 O O . ALA A 1 105 ? 4.418 11.077 8.977 1.00 90.50 105 ALA A O 1
ATOM 853 N N . TRP A 1 106 ? 3.821 12.920 7.835 1.00 90.88 106 TRP A N 1
ATOM 854 C CA . TRP A 1 106 ? 2.440 12.495 7.570 1.00 90.88 106 TRP A CA 1
ATOM 855 C C . TRP A 1 106 ? 2.381 11.186 6.780 1.00 90.88 106 TRP A C 1
ATOM 857 O O . TRP A 1 106 ? 1.632 10.277 7.141 1.00 90.88 106 TRP A O 1
ATOM 867 N N . ASN A 1 107 ? 3.212 11.055 5.748 1.00 90.38 107 ASN A N 1
ATOM 868 C CA . ASN A 1 107 ? 3.296 9.848 4.940 1.00 90.38 107 ASN A CA 1
ATOM 869 C C . ASN A 1 107 ? 3.699 8.661 5.821 1.00 90.38 107 ASN A C 1
ATOM 871 O O . ASN A 1 107 ? 3.015 7.638 5.859 1.00 90.38 107 ASN A O 1
ATOM 875 N N . TYR A 1 108 ? 4.755 8.814 6.617 1.00 91.62 108 TYR A N 1
ATOM 876 C CA . TYR A 1 108 ? 5.258 7.725 7.446 1.00 91.62 108 TYR A CA 1
ATOM 877 C C . TYR A 1 108 ? 4.318 7.315 8.593 1.00 91.62 108 TYR A C 1
ATOM 879 O O . TYR A 1 108 ? 4.067 6.122 8.764 1.00 91.62 108 TYR A O 1
ATOM 887 N N . HIS A 1 109 ? 3.801 8.277 9.362 1.00 92.56 109 HIS A N 1
ATOM 888 C CA . HIS A 1 109 ? 3.064 8.017 10.608 1.00 92.56 109 HIS A CA 1
ATOM 889 C C . HIS A 1 109 ? 1.554 7.854 10.424 1.00 92.56 109 HIS A C 1
ATOM 891 O O . HIS A 1 109 ? 0.906 7.231 11.255 1.00 92.56 109 HIS A O 1
ATOM 897 N N . ILE A 1 110 ? 0.977 8.392 9.346 1.00 92.00 110 ILE A N 1
ATOM 898 C CA . ILE A 1 110 ? -0.483 8.457 9.188 1.00 92.00 110 ILE A CA 1
ATOM 899 C C . ILE A 1 110 ? -0.910 7.741 7.909 1.00 92.00 110 ILE A C 1
ATOM 901 O O . ILE A 1 110 ? -1.614 6.732 7.981 1.00 92.00 110 ILE A O 1
ATOM 905 N N . GLN A 1 111 ? -0.450 8.193 6.738 1.00 92.50 111 GLN A N 1
ATOM 906 C CA . GLN A 1 111 ? -0.907 7.629 5.460 1.00 92.50 111 GLN A CA 1
ATOM 907 C C . GLN A 1 111 ? -0.447 6.181 5.277 1.00 92.50 111 GLN A C 1
ATOM 909 O O . GLN A 1 111 ? -1.242 5.311 4.933 1.00 92.50 111 GLN A O 1
ATOM 914 N N . GLY A 1 112 ? 0.822 5.892 5.572 1.00 92.25 112 GLY A N 1
ATOM 915 C CA . GLY A 1 112 ? 1.383 4.546 5.490 1.00 92.25 112 GLY A CA 1
ATOM 916 C C . GLY A 1 112 ? 0.612 3.529 6.340 1.00 92.25 112 GLY A C 1
ATOM 917 O O . GLY A 1 112 ? 0.156 2.525 5.789 1.00 92.25 112 GLY A O 1
ATOM 918 N N . PRO A 1 113 ? 0.440 3.755 7.658 1.00 93.38 113 PRO A N 1
ATOM 919 C CA . PRO A 1 113 ? -0.368 2.890 8.514 1.00 93.38 113 PRO A CA 1
ATOM 920 C C . PRO A 1 113 ? -1.823 2.776 8.057 1.00 93.38 113 PRO A C 1
ATOM 922 O O . PRO A 1 113 ? -2.334 1.662 7.997 1.00 93.38 113 PRO A O 1
ATOM 925 N N . THR A 1 114 ? -2.457 3.882 7.653 1.00 92.75 114 THR A N 1
ATOM 926 C CA . THR A 1 114 ? -3.847 3.881 7.161 1.00 92.75 114 THR A CA 1
ATOM 927 C C . THR A 1 114 ? -4.007 2.984 5.937 1.00 92.75 114 THR A C 1
ATOM 929 O O . THR A 1 114 ? -4.877 2.116 5.904 1.00 92.75 114 THR A O 1
ATOM 932 N N . LEU A 1 115 ? -3.133 3.140 4.940 1.00 92.31 115 LEU A N 1
ATOM 933 C CA . LEU A 1 115 ? -3.173 2.340 3.719 1.00 92.31 115 LEU A CA 1
ATOM 934 C C . LEU A 1 115 ? -2.842 0.868 3.988 1.00 92.31 115 LEU A C 1
ATOM 936 O O . LEU A 1 115 ? -3.465 -0.012 3.398 1.00 92.31 115 LEU A O 1
ATOM 940 N N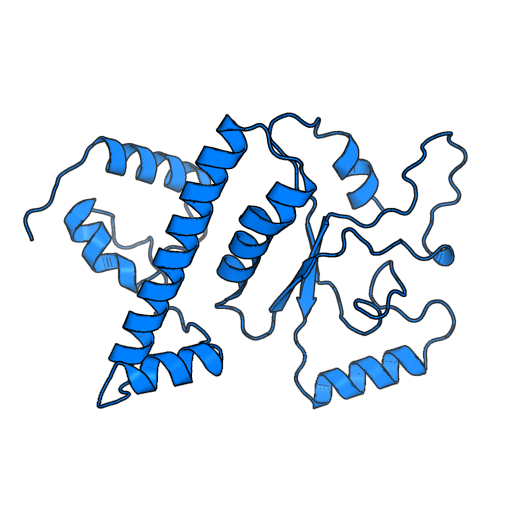 . ARG A 1 116 ? -1.884 0.572 4.877 1.00 90.88 116 ARG A N 1
ATOM 941 C CA . ARG A 1 116 ? -1.584 -0.814 5.277 1.00 90.88 116 ARG A CA 1
ATOM 942 C C . ARG A 1 116 ? -2.765 -1.464 5.986 1.00 90.88 116 ARG A C 1
ATOM 944 O O . ARG A 1 116 ? -3.067 -2.618 5.699 1.00 90.88 116 ARG A O 1
ATOM 951 N N . LEU A 1 117 ? -3.438 -0.728 6.867 1.00 89.88 117 LEU A N 1
ATOM 952 C CA . LEU A 1 117 ? -4.627 -1.216 7.550 1.00 89.88 117 LEU A CA 1
ATOM 953 C C . LEU A 1 117 ? -5.757 -1.485 6.552 1.00 89.88 117 LEU A C 1
ATOM 955 O O . LEU A 1 117 ? -6.342 -2.564 6.578 1.00 89.88 117 LEU A O 1
ATOM 959 N N . ALA A 1 118 ? -5.999 -0.563 5.615 1.00 87.88 118 ALA A N 1
ATOM 960 C CA . ALA A 1 118 ? -7.007 -0.731 4.570 1.00 87.88 118 ALA A CA 1
ATOM 961 C C . ALA A 1 118 ? -6.773 -1.993 3.719 1.00 87.88 118 ALA A C 1
ATOM 963 O O . ALA A 1 118 ? -7.728 -2.685 3.374 1.00 87.88 118 ALA A O 1
ATOM 964 N N . MET A 1 119 ? -5.513 -2.319 3.412 1.00 88.25 119 MET A N 1
ATOM 965 C CA . MET A 1 119 ? -5.147 -3.496 2.612 1.00 88.25 119 MET A CA 1
ATOM 966 C C . MET A 1 119 ? -4.959 -4.780 3.437 1.00 88.25 119 MET A C 1
ATOM 968 O O . MET A 1 119 ? -4.721 -5.837 2.861 1.00 88.25 119 MET A O 1
ATOM 972 N N . SER A 1 120 ? -5.075 -4.736 4.768 1.00 84.31 120 SER A N 1
ATOM 973 C CA . SER A 1 120 ? -4.792 -5.888 5.648 1.00 84.31 120 SER A CA 1
ATOM 974 C C . SER A 1 120 ? -5.697 -7.108 5.406 1.00 84.31 120 SER A C 1
ATOM 976 O O . SER A 1 120 ? -5.306 -8.245 5.678 1.00 84.31 120 SER A O 1
ATOM 978 N N . THR A 1 121 ? -6.886 -6.882 4.846 1.00 79.00 121 THR A N 1
ATOM 979 C CA . THR A 1 121 ? -7.866 -7.924 4.500 1.00 79.00 121 THR A CA 1
ATOM 980 C C . THR A 1 121 ? -7.673 -8.494 3.093 1.00 79.00 121 THR A C 1
ATOM 982 O O . THR A 1 121 ? -8.281 -9.503 2.750 1.00 79.00 121 THR A O 1
ATOM 985 N N . ILE A 1 122 ? -6.805 -7.889 2.276 1.00 85.38 122 ILE A N 1
ATOM 986 C CA . ILE A 1 122 ? -6.545 -8.312 0.898 1.00 85.38 122 ILE A CA 1
ATOM 987 C C . ILE A 1 122 ? -5.170 -8.982 0.853 1.00 85.38 122 ILE A C 1
ATOM 989 O O . ILE A 1 122 ? -4.133 -8.324 0.781 1.00 85.38 122 ILE A O 1
ATOM 993 N N . ALA A 1 123 ? -5.155 -10.316 0.908 1.00 83.31 123 ALA A N 1
ATOM 994 C CA . ALA A 1 123 ? -3.923 -11.107 0.993 1.00 83.31 123 ALA A CA 1
ATOM 995 C C . ALA A 1 123 ? -2.959 -10.866 -0.183 1.00 83.31 123 ALA A C 1
ATOM 997 O O . ALA A 1 123 ? -1.743 -10.886 0.006 1.00 83.31 123 ALA A O 1
ATOM 998 N N . ASP A 1 124 ? -3.491 -10.583 -1.368 1.00 88.69 124 ASP A N 1
ATOM 999 C CA . ASP A 1 124 ? -2.709 -10.481 -2.602 1.00 88.69 124 ASP A CA 1
ATOM 1000 C C . ASP A 1 124 ? -2.306 -9.043 -2.946 1.00 88.69 124 ASP A C 1
ATOM 1002 O O . ASP A 1 124 ? -1.752 -8.798 -4.015 1.00 88.69 124 ASP A O 1
ATOM 1006 N N . VAL A 1 125 ? -2.570 -8.071 -2.068 1.00 89.94 125 VAL A N 1
ATOM 1007 C CA . VAL A 1 125 ? -2.235 -6.660 -2.302 1.00 89.94 125 VAL A CA 1
ATOM 1008 C C . VAL A 1 125 ? -1.439 -6.106 -1.127 1.00 89.94 125 VAL A C 1
ATOM 1010 O O . VAL A 1 125 ? -1.687 -6.418 0.038 1.00 89.94 125 VAL A O 1
ATOM 1013 N N . CYS A 1 126 ? -0.446 -5.272 -1.420 1.00 89.25 126 CYS A N 1
ATOM 1014 C CA . CYS A 1 126 ? 0.274 -4.525 -0.400 1.00 89.25 126 CYS A CA 1
ATOM 1015 C C . CYS A 1 126 ? 0.498 -3.074 -0.804 1.00 89.25 126 CYS A C 1
ATOM 1017 O O . CYS A 1 126 ? 0.627 -2.747 -1.979 1.00 89.25 126 CYS A O 1
ATOM 1019 N N . THR A 1 127 ? 0.598 -2.208 0.196 1.00 92.12 127 THR A N 1
ATOM 1020 C CA . THR A 1 127 ? 0.938 -0.800 -0.004 1.00 92.12 127 THR A CA 1
ATOM 1021 C C . THR A 1 127 ? 2.445 -0.608 0.123 1.00 92.12 127 THR A C 1
ATOM 1023 O O . THR A 1 127 ? 3.037 -1.034 1.115 1.00 92.12 127 THR A O 1
ATOM 1026 N N . GLU A 1 128 ? 3.054 0.088 -0.831 1.00 91.00 128 GLU A N 1
ATOM 1027 C CA . GLU A 1 128 ? 4.476 0.446 -0.828 1.00 91.00 128 GLU A CA 1
ATOM 1028 C C . GLU A 1 128 ? 4.638 1.970 -0.875 1.00 91.00 128 GLU A C 1
ATOM 1030 O O . GLU A 1 128 ? 3.953 2.643 -1.646 1.00 91.00 128 GLU A O 1
ATOM 1035 N N . ASN A 1 129 ? 5.542 2.516 -0.053 1.00 91.00 129 ASN A N 1
ATOM 1036 C CA . ASN A 1 129 ? 5.960 3.914 -0.167 1.00 91.00 129 ASN A CA 1
ATOM 1037 C C . ASN A 1 129 ? 7.010 4.023 -1.275 1.00 91.00 129 ASN A C 1
ATOM 1039 O O . ASN A 1 129 ? 8.032 3.337 -1.239 1.00 91.00 129 ASN A O 1
ATOM 1043 N N . ILE A 1 130 ? 6.763 4.900 -2.239 1.00 89.62 130 ILE A N 1
ATOM 1044 C CA . ILE A 1 130 ? 7.597 5.054 -3.434 1.00 89.62 130 ILE A CA 1
ATOM 1045 C C . ILE A 1 130 ? 8.086 6.489 -3.627 1.00 89.62 130 ILE A C 1
ATOM 1047 O O . ILE A 1 130 ? 8.608 6.824 -4.685 1.00 89.62 130 ILE A O 1
ATOM 1051 N N . THR A 1 131 ? 8.022 7.306 -2.572 1.00 86.31 131 THR A N 1
ATOM 1052 C CA . THR A 1 131 ? 8.472 8.711 -2.567 1.00 86.31 131 THR A CA 1
ATOM 1053 C C . THR A 1 131 ? 9.937 8.904 -2.972 1.00 86.31 131 THR A C 1
ATOM 1055 O O . THR A 1 131 ? 10.325 9.997 -3.382 1.00 86.31 131 THR A O 1
ATOM 1058 N N . THR A 1 132 ? 10.759 7.859 -2.840 1.00 86.31 132 THR A N 1
ATOM 1059 C CA . THR A 1 132 ? 12.184 7.850 -3.200 1.00 86.31 132 THR A CA 1
ATOM 1060 C C . THR A 1 132 ? 12.461 7.237 -4.571 1.00 86.31 132 THR A C 1
ATOM 1062 O O . THR A 1 132 ? 13.600 7.280 -5.036 1.00 86.31 132 THR A O 1
ATOM 1065 N N . ALA A 1 133 ? 11.455 6.652 -5.224 1.00 87.44 133 ALA A N 1
ATOM 1066 C CA . ALA A 1 133 ? 11.593 6.120 -6.568 1.00 87.44 133 ALA A CA 1
ATOM 1067 C C . ALA A 1 133 ? 11.500 7.251 -7.602 1.00 87.44 133 ALA A C 1
ATOM 1069 O O . ALA A 1 133 ? 10.786 8.238 -7.423 1.00 87.44 133 ALA A O 1
ATOM 1070 N N . SER A 1 134 ? 12.209 7.088 -8.716 1.00 86.62 134 SER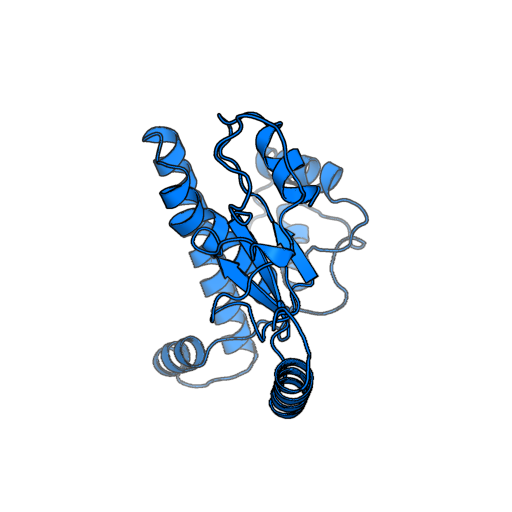 A N 1
ATOM 1071 C CA . SER A 1 134 ? 12.128 7.988 -9.864 1.00 86.62 134 SER A CA 1
ATOM 1072 C C . SER A 1 134 ? 11.535 7.270 -11.068 1.00 86.62 134 SER A C 1
ATOM 1074 O O . SER A 1 134 ? 11.737 6.063 -11.245 1.00 86.62 134 SER A O 1
ATOM 1076 N N . ILE A 1 135 ? 10.842 8.028 -11.909 1.00 86.62 135 ILE A N 1
ATOM 1077 C CA . ILE A 1 135 ? 10.408 7.584 -13.228 1.00 86.62 135 ILE A CA 1
ATOM 1078 C C . ILE A 1 135 ? 11.659 7.319 -14.073 1.00 86.62 135 ILE A C 1
ATOM 1080 O O . ILE A 1 135 ? 12.607 8.108 -14.071 1.00 86.62 135 ILE A O 1
ATOM 1084 N N . ASP A 1 136 ? 11.692 6.179 -14.757 1.00 87.50 136 ASP A N 1
ATOM 1085 C CA . ASP A 1 136 ? 12.758 5.849 -15.690 1.00 87.50 136 ASP A CA 1
ATOM 1086 C C . ASP A 1 136 ? 12.744 6.855 -16.843 1.00 87.50 136 ASP A C 1
ATOM 1088 O O . ASP A 1 136 ? 11.688 7.228 -17.355 1.00 87.50 136 ASP A O 1
ATOM 1092 N N . LYS A 1 137 ? 13.933 7.289 -17.260 1.00 84.38 137 LYS A N 1
ATOM 1093 C CA . LYS A 1 137 ? 14.117 8.289 -18.315 1.00 84.38 137 LYS A CA 1
ATOM 1094 C C . LYS A 1 137 ? 13.389 7.936 -19.615 1.00 84.38 137 LYS A C 1
ATOM 1096 O O . LYS A 1 137 ? 12.987 8.843 -20.335 1.00 84.38 137 LYS A O 1
ATOM 1101 N N . ASP A 1 138 ? 13.208 6.647 -19.898 1.00 85.50 138 ASP A N 1
ATOM 1102 C CA . ASP A 1 138 ? 12.562 6.171 -21.120 1.00 85.50 138 ASP A CA 1
ATOM 1103 C C . ASP A 1 138 ? 11.032 6.369 -21.080 1.00 85.50 138 ASP A C 1
ATOM 1105 O O . ASP A 1 138 ? 10.382 6.340 -22.124 1.00 85.50 138 ASP A O 1
ATOM 1109 N N . PHE A 1 139 ? 10.456 6.609 -19.894 1.00 83.75 139 PHE A N 1
ATOM 1110 C CA . PHE A 1 139 ? 9.044 6.963 -19.701 1.00 83.75 139 PHE A CA 1
ATOM 1111 C C . PHE A 1 139 ? 8.822 8.455 -19.459 1.00 83.75 139 PHE A C 1
ATOM 1113 O O . PHE A 1 139 ? 7.674 8.893 -19.375 1.00 83.75 139 PHE A O 1
ATOM 1120 N N . LEU A 1 140 ? 9.888 9.250 -19.340 1.00 80.75 140 LEU A N 1
ATOM 1121 C CA . LEU A 1 140 ? 9.727 10.690 -19.226 1.00 80.75 140 LEU A CA 1
ATOM 1122 C C . LEU A 1 140 ? 9.195 11.234 -20.557 1.00 80.75 140 LEU A C 1
ATOM 1124 O O . LEU A 1 140 ? 9.777 10.960 -21.613 1.00 80.75 140 LEU A O 1
ATOM 1128 N N . PRO A 1 141 ? 8.112 12.030 -20.545 1.00 71.12 141 PRO A N 1
ATOM 1129 C CA . PRO A 1 141 ? 7.692 12.720 -21.750 1.00 71.12 141 PRO A CA 1
ATOM 1130 C C . PRO A 1 141 ? 8.827 13.632 -22.228 1.00 71.12 141 PRO A C 1
ATOM 1132 O O . PRO A 1 141 ? 9.621 14.132 -21.429 1.00 71.12 141 PRO A O 1
ATOM 1135 N N . ALA A 1 142 ? 8.890 13.891 -23.537 1.00 66.62 142 ALA A N 1
ATOM 1136 C CA . ALA A 1 142 ? 9.798 14.881 -24.113 1.00 66.62 142 ALA A CA 1
ATOM 1137 C C . ALA A 1 142 ? 9.369 16.298 -23.680 1.00 66.62 142 ALA A C 1
ATOM 1139 O O . ALA A 1 142 ? 8.759 17.053 -24.439 1.00 66.62 142 ALA A O 1
ATOM 1140 N N . TRP A 1 143 ? 9.621 16.632 -22.419 1.00 61.94 143 TRP A N 1
ATOM 1141 C CA . TRP A 1 143 ? 9.181 17.861 -21.781 1.00 61.94 143 TRP A CA 1
ATOM 1142 C C . TRP A 1 143 ? 10.131 19.010 -22.131 1.00 61.94 143 TRP A C 1
ATOM 1144 O O . TRP A 1 143 ? 11.350 18.870 -22.055 1.00 61.94 143 TRP A O 1
ATOM 1154 N N . LYS A 1 144 ? 9.569 20.154 -22.539 1.00 55.19 144 LYS A N 1
ATOM 1155 C CA . LYS A 1 144 ? 10.301 21.383 -22.912 1.00 55.19 144 LYS A CA 1
ATOM 1156 C C . LYS A 1 144 ? 10.035 22.556 -21.951 1.00 55.19 144 LYS A C 1
ATOM 1158 O O . LYS A 1 144 ? 10.196 23.706 -22.348 1.00 55.19 144 LYS A O 1
ATOM 1163 N N . GLY A 1 145 ? 9.555 22.283 -20.737 1.00 58.16 145 GLY A N 1
ATOM 1164 C CA . GLY A 1 145 ? 9.252 23.297 -19.716 1.00 58.16 145 GLY A CA 1
ATOM 1165 C C . GLY A 1 145 ? 10.291 23.360 -18.590 1.00 58.16 145 GLY A C 1
ATOM 1166 O O . GLY A 1 145 ? 11.092 22.444 -18.436 1.00 58.16 145 GLY A O 1
ATOM 1167 N N . GLU A 1 146 ? 10.245 24.433 -17.794 1.00 55.19 146 GLU A N 1
ATOM 1168 C CA . GLU A 1 146 ? 11.168 24.724 -16.676 1.00 55.19 146 GLU A CA 1
ATOM 1169 C C . GLU A 1 146 ? 10.786 24.055 -15.335 1.00 55.19 146 GLU A C 1
ATOM 1171 O O . GLU A 1 146 ? 11.423 24.314 -14.315 1.00 55.19 146 GLU A O 1
ATOM 1176 N N . GLU A 1 147 ? 9.746 23.213 -15.292 1.00 57.19 147 GLU A N 1
ATOM 1177 C CA . GLU A 1 147 ? 9.346 22.534 -14.050 1.00 57.19 147 GLU A CA 1
ATOM 1178 C C . GLU A 1 147 ? 10.405 21.518 -13.589 1.00 57.19 147 GLU A C 1
ATOM 1180 O O . GLU A 1 147 ? 10.916 20.723 -14.374 1.00 57.19 147 GLU A O 1
ATOM 1185 N N . THR A 1 148 ? 10.734 21.545 -12.296 1.00 54.66 148 THR A N 1
ATOM 1186 C CA . THR A 1 148 ? 11.855 20.798 -11.700 1.00 54.66 148 THR A CA 1
ATOM 1187 C C . THR A 1 148 ? 11.502 19.390 -11.205 1.00 54.66 148 THR A C 1
ATOM 1189 O O . THR A 1 148 ? 12.406 18.666 -10.803 1.00 54.66 148 THR A O 1
ATOM 1192 N N . ASP A 1 149 ? 10.226 18.989 -11.241 1.00 60.91 149 ASP A N 1
ATOM 1193 C CA . ASP A 1 149 ? 9.728 17.719 -10.668 1.00 60.91 149 ASP A CA 1
ATOM 1194 C C . ASP A 1 149 ? 9.357 16.653 -11.718 1.00 60.91 149 ASP A C 1
ATOM 1196 O O . ASP A 1 149 ? 8.735 15.633 -11.405 1.00 60.91 149 ASP A O 1
ATOM 1200 N N . VAL A 1 150 ? 9.759 16.860 -12.976 1.00 60.16 150 VAL A N 1
ATOM 1201 C CA . VAL A 1 150 ? 9.496 15.934 -14.086 1.00 60.16 150 VAL A CA 1
ATOM 1202 C C . VAL A 1 150 ? 10.319 14.660 -13.879 1.00 60.16 150 VAL A C 1
ATOM 1204 O O . VAL A 1 150 ? 11.484 14.578 -14.259 1.00 60.16 150 VAL A O 1
ATOM 1207 N N . GLY A 1 151 ? 9.720 13.672 -13.219 1.00 65.81 151 GLY A N 1
ATOM 1208 C CA . GLY A 1 151 ? 10.334 12.370 -12.959 1.00 65.81 151 GLY A CA 1
ATOM 1209 C C . GLY A 1 151 ? 10.250 11.880 -11.521 1.00 65.81 151 GLY A C 1
ATOM 1210 O O . GLY A 1 151 ? 10.680 10.759 -11.241 1.00 65.81 151 GLY A O 1
ATOM 1211 N N . LYS A 1 152 ? 9.682 12.668 -10.604 1.00 72.44 152 LYS A N 1
ATOM 1212 C CA . LYS A 1 152 ? 9.354 12.169 -9.269 1.00 72.44 152 LYS A CA 1
ATOM 1213 C C . LYS A 1 152 ? 8.169 11.203 -9.364 1.00 72.44 152 LYS A C 1
ATOM 1215 O O . LYS A 1 152 ? 7.165 11.519 -9.999 1.00 72.44 152 LYS A O 1
ATOM 1220 N N . MET A 1 153 ? 8.284 10.039 -8.729 1.00 74.75 153 MET A N 1
ATOM 1221 C CA . MET A 1 153 ? 7.126 9.171 -8.526 1.00 74.75 153 MET A CA 1
ATOM 1222 C C . MET A 1 153 ? 6.163 9.805 -7.510 1.00 74.75 153 MET A C 1
ATOM 1224 O O . MET A 1 153 ? 6.572 10.544 -6.613 1.00 74.75 153 MET A O 1
ATOM 1228 N N . ILE A 1 154 ? 4.884 9.479 -7.654 1.00 82.69 154 ILE A N 1
ATOM 1229 C CA . ILE A 1 154 ? 3.844 9.702 -6.640 1.00 82.69 154 ILE A CA 1
ATOM 1230 C C . ILE A 1 154 ? 4.189 9.037 -5.289 1.00 82.69 154 ILE A C 1
ATOM 1232 O O . ILE A 1 154 ? 5.132 8.252 -5.202 1.00 82.69 154 ILE A O 1
ATOM 1236 N N . ASP A 1 155 ? 3.435 9.326 -4.228 1.00 87.06 155 ASP A N 1
ATOM 1237 C CA . ASP A 1 155 ? 3.808 8.913 -2.863 1.00 87.06 155 ASP A CA 1
ATOM 1238 C C . ASP A 1 155 ? 3.712 7.404 -2.562 1.00 87.06 155 ASP A C 1
ATOM 1240 O O . ASP A 1 155 ? 4.617 6.832 -1.938 1.00 87.06 155 ASP A O 1
ATOM 1244 N N . TYR A 1 156 ? 2.615 6.753 -2.960 1.00 91.25 156 TYR A N 1
ATOM 1245 C CA . TYR A 1 156 ? 2.302 5.364 -2.605 1.00 91.25 156 TYR A CA 1
ATOM 1246 C C . TYR A 1 156 ? 1.742 4.565 -3.769 1.00 91.25 156 TYR A C 1
ATOM 1248 O O . TYR A 1 156 ? 1.053 5.080 -4.638 1.00 91.25 156 TYR A O 1
ATOM 1256 N N . THR A 1 157 ? 1.936 3.255 -3.739 1.00 91.19 157 THR A N 1
ATOM 1257 C CA . THR A 1 157 ? 1.335 2.365 -4.7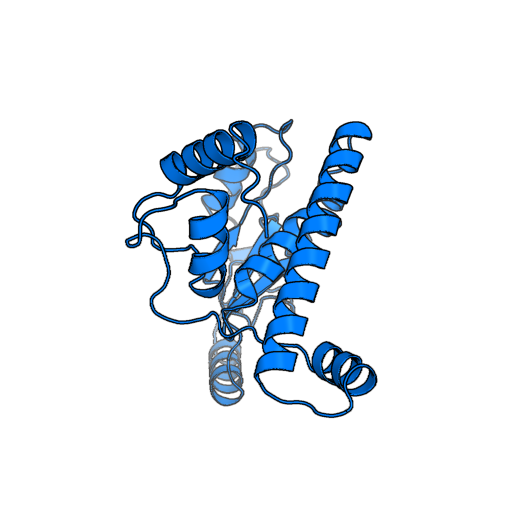28 1.00 91.19 157 THR A CA 1
ATOM 1258 C C . THR A 1 157 ? 0.759 1.105 -4.098 1.00 91.19 157 THR A C 1
ATOM 1260 O O . THR A 1 157 ? 1.272 0.611 -3.090 1.00 91.19 157 THR A O 1
ATOM 1263 N N . LEU A 1 158 ? -0.322 0.600 -4.697 1.00 92.00 158 LEU A N 1
ATOM 1264 C CA . LEU A 1 158 ? -0.861 -0.724 -4.419 1.00 92.00 158 LEU A CA 1
ATOM 1265 C C . LEU A 1 158 ? -0.217 -1.733 -5.370 1.00 92.00 158 LEU A C 1
ATOM 1267 O O . LEU A 1 158 ? -0.435 -1.702 -6.588 1.00 92.00 158 LEU A O 1
ATOM 1271 N N . LEU A 1 159 ? 0.565 -2.629 -4.783 1.00 91.00 159 LEU A N 1
ATOM 1272 C CA . LEU A 1 159 ? 1.325 -3.662 -5.465 1.00 91.00 159 LEU A CA 1
ATOM 1273 C C . LEU A 1 159 ? 0.645 -5.013 -5.321 1.00 91.00 159 LEU A C 1
ATOM 1275 O O . LEU A 1 159 ? 0.134 -5.353 -4.253 1.00 91.00 159 LEU A O 1
ATOM 1279 N N . LEU A 1 160 ? 0.724 -5.812 -6.380 1.00 90.38 160 LEU A N 1
ATOM 1280 C CA . LEU A 1 160 ? 0.396 -7.227 -6.303 1.00 90.38 160 LEU A CA 1
ATOM 1281 C C . LEU A 1 160 ? 1.428 -7.953 -5.423 1.00 90.38 160 LEU A C 1
ATOM 1283 O O . LEU A 1 160 ? 2.637 -7.773 -5.594 1.00 90.38 160 LEU A O 1
ATOM 1287 N N . ARG A 1 161 ? 0.950 -8.810 -4.518 1.00 88.69 161 ARG A N 1
ATOM 1288 C CA . ARG A 1 161 ? 1.730 -9.787 -3.752 1.00 88.69 161 ARG A CA 1
ATOM 1289 C C . ARG A 1 161 ? 1.558 -11.163 -4.409 1.00 88.69 161 ARG A C 1
ATOM 1291 O O . ARG A 1 161 ? 0.670 -11.914 -4.020 1.00 88.69 161 ARG A O 1
ATOM 1298 N N . PRO A 1 162 ? 2.361 -11.488 -5.433 1.00 88.06 162 PRO A N 1
ATOM 1299 C CA . PRO A 1 162 ? 2.240 -12.758 -6.132 1.00 88.06 162 PRO A CA 1
ATOM 1300 C C . PRO A 1 162 ? 2.642 -13.941 -5.244 1.00 88.06 162 PRO A C 1
ATOM 1302 O O . PRO A 1 162 ? 3.559 -13.841 -4.426 1.00 88.06 162 PRO A O 1
ATOM 1305 N N . ASP A 1 163 ? 2.016 -15.095 -5.476 1.00 90.69 163 ASP A N 1
ATOM 1306 C CA . ASP A 1 163 ? 2.524 -16.368 -4.968 1.00 90.69 163 ASP A CA 1
ATOM 1307 C C . ASP A 1 163 ? 3.885 -16.724 -5.606 1.00 90.69 163 ASP A C 1
ATOM 1309 O O . ASP A 1 163 ? 4.397 -16.032 -6.493 1.00 90.69 163 ASP A O 1
ATOM 1313 N N . THR A 1 164 ? 4.513 -17.815 -5.162 1.00 92.62 164 THR A N 1
ATOM 1314 C CA . THR A 1 164 ? 5.840 -18.229 -5.652 1.00 92.62 164 THR A CA 1
ATOM 1315 C C . THR A 1 164 ? 5.870 -18.490 -7.158 1.00 92.62 164 THR A C 1
ATOM 1317 O O . THR A 1 164 ? 6.867 -18.181 -7.821 1.00 92.62 164 THR A O 1
ATOM 1320 N N . ARG A 1 165 ? 4.794 -19.052 -7.714 1.00 95.06 165 ARG A N 1
ATOM 1321 C CA . ARG A 1 165 ? 4.729 -19.381 -9.137 1.00 95.06 165 ARG A CA 1
ATOM 1322 C C . ARG A 1 165 ? 4.614 -18.102 -9.953 1.00 95.06 165 ARG A C 1
ATOM 1324 O O . ARG A 1 165 ? 5.454 -17.863 -10.814 1.00 95.06 165 ARG A O 1
ATOM 1331 N N . LEU A 1 166 ? 3.647 -17.253 -9.624 1.00 92.62 166 LEU A N 1
ATOM 1332 C CA . LEU A 1 166 ? 3.437 -15.987 -10.311 1.00 92.62 166 LEU A CA 1
ATOM 1333 C C . LEU A 1 166 ? 4.649 -15.060 -10.159 1.00 92.62 166 LEU A C 1
ATOM 1335 O O . LEU A 1 166 ? 5.033 -14.410 -11.122 1.00 92.62 166 LEU A O 1
ATOM 1339 N N . SER A 1 167 ? 5.314 -15.054 -9.000 1.00 92.38 167 SER A N 1
ATOM 1340 C CA . SER A 1 167 ? 6.576 -14.324 -8.795 1.00 92.38 167 SER A CA 1
ATOM 1341 C C . SER A 1 167 ? 7.657 -14.765 -9.781 1.00 92.38 167 SER A C 1
ATOM 1343 O O . SER A 1 167 ? 8.396 -13.938 -10.318 1.00 92.38 167 SER A O 1
ATOM 1345 N N . THR A 1 168 ? 7.751 -16.075 -10.022 1.00 94.88 168 THR A N 1
ATOM 1346 C CA . THR A 1 168 ? 8.711 -16.651 -10.970 1.00 94.88 168 THR A CA 1
ATOM 1347 C C . THR A 1 168 ? 8.361 -16.239 -12.394 1.00 94.88 168 THR A C 1
ATOM 1349 O O . THR A 1 168 ? 9.222 -15.723 -13.103 1.00 94.88 168 THR A O 1
ATOM 1352 N N . ASP A 1 169 ? 7.092 -16.374 -12.776 1.00 95.06 169 ASP A N 1
ATOM 1353 C CA . ASP A 1 169 ? 6.606 -16.025 -14.111 1.00 95.06 169 ASP A CA 1
ATOM 1354 C C . ASP A 1 169 ? 6.801 -14.526 -14.409 1.00 95.06 169 ASP A C 1
ATOM 1356 O O . ASP A 1 169 ? 7.313 -14.160 -15.469 1.00 95.06 169 ASP A O 1
ATOM 1360 N N . ILE A 1 170 ? 6.485 -13.654 -13.444 1.00 93.50 170 ILE A N 1
ATOM 1361 C CA . ILE A 1 170 ? 6.728 -12.202 -13.484 1.00 93.50 170 ILE A CA 1
ATOM 1362 C C . ILE A 1 170 ? 8.209 -11.911 -13.721 1.00 93.50 170 ILE A C 1
ATOM 1364 O O . ILE A 1 170 ? 8.550 -11.092 -14.578 1.00 93.50 170 ILE A O 1
ATOM 1368 N N . LYS A 1 171 ? 9.098 -12.574 -12.975 1.00 92.88 171 LYS A N 1
ATOM 1369 C CA . LYS A 1 171 ? 10.543 -12.375 -13.105 1.00 92.88 171 LYS A CA 1
ATOM 1370 C C . LYS A 1 171 ? 11.046 -12.833 -14.471 1.00 92.88 171 LYS A C 1
ATOM 1372 O O . LYS A 1 171 ? 11.730 -12.065 -15.139 1.00 92.88 171 LYS A O 1
ATOM 1377 N N . THR A 1 172 ? 10.669 -14.030 -14.915 1.00 94.62 172 THR A N 1
ATOM 1378 C CA . THR A 1 172 ? 11.040 -14.559 -16.235 1.00 94.62 172 THR A CA 1
ATOM 1379 C C . THR A 1 172 ? 10.563 -13.642 -17.357 1.00 94.62 172 THR A C 1
ATOM 1381 O O . THR A 1 172 ? 11.344 -13.318 -18.251 1.00 94.62 172 THR A O 1
ATOM 1384 N N . PHE A 1 173 ? 9.313 -13.177 -17.290 1.00 93.00 173 PHE A N 1
ATOM 1385 C CA . PHE A 1 173 ? 8.766 -12.220 -18.248 1.00 93.00 173 PHE A CA 1
ATOM 1386 C C . PHE A 1 173 ? 9.569 -10.915 -18.268 1.00 93.00 173 PHE A C 1
ATOM 1388 O O . PHE A 1 173 ? 9.926 -10.424 -19.338 1.00 93.00 173 PHE A O 1
ATOM 1395 N N . MET A 1 174 ? 9.884 -10.364 -17.093 1.00 92.19 174 MET A N 1
ATOM 1396 C CA . MET A 1 174 ? 10.617 -9.104 -16.985 1.00 92.19 174 MET A CA 1
ATOM 1397 C C . MET A 1 174 ? 12.068 -9.222 -17.461 1.00 92.19 174 MET A C 1
ATOM 1399 O O . MET A 1 174 ? 12.596 -8.312 -18.099 1.00 92.19 174 MET A O 1
ATOM 1403 N N . ASP A 1 175 ? 12.717 -10.349 -17.176 1.00 91.75 175 ASP A N 1
ATOM 1404 C CA . ASP A 1 175 ? 14.109 -10.592 -17.544 1.00 91.75 175 ASP A CA 1
ATOM 1405 C C . ASP A 1 175 ? 14.294 -10.786 -19.052 1.00 91.75 175 ASP A C 1
ATOM 1407 O O . ASP A 1 175 ? 15.333 -10.376 -19.579 1.00 91.75 175 ASP A O 1
ATOM 1411 N N . ALA A 1 176 ? 13.287 -11.347 -19.729 1.00 92.12 176 ALA A N 1
ATOM 1412 C CA . ALA A 1 176 ? 13.256 -11.556 -21.177 1.00 92.12 176 ALA A CA 1
ATOM 1413 C C . ALA A 1 176 ? 12.917 -10.291 -21.986 1.00 92.12 176 ALA A C 1
ATOM 1415 O O . ALA A 1 176 ? 12.993 -10.308 -23.214 1.00 92.12 176 ALA A O 1
ATOM 1416 N N . ARG A 1 177 ? 12.511 -9.204 -21.324 1.00 88.25 177 ARG A N 1
ATOM 1417 C CA . ARG A 1 177 ? 12.021 -7.990 -21.975 1.00 88.25 177 ARG A CA 1
ATOM 1418 C C . ARG A 1 177 ? 13.175 -7.127 -22.502 1.00 88.25 177 ARG A C 1
ATOM 1420 O O . ARG A 1 177 ? 14.161 -6.902 -21.799 1.00 88.25 177 ARG A O 1
ATOM 1427 N N . GLU A 1 178 ? 13.023 -6.610 -23.720 1.00 88.44 178 GLU A N 1
ATOM 1428 C CA . GLU A 1 178 ? 13.893 -5.564 -24.270 1.00 88.44 178 GLU A CA 1
ATOM 1429 C C . GLU A 1 178 ? 13.410 -4.171 -23.824 1.00 88.44 178 GLU A C 1
ATOM 1431 O O . GLU A 1 178 ? 12.206 -3.937 -23.692 1.00 88.44 178 GLU A O 1
ATOM 1436 N N . GLY A 1 179 ? 14.342 -3.242 -23.586 1.00 87.00 179 GLY A N 1
ATOM 1437 C CA . GLY A 1 179 ? 14.043 -1.907 -23.048 1.00 87.00 179 GLY A CA 1
ATOM 1438 C C . GLY A 1 179 ? 13.947 -1.865 -21.513 1.00 87.00 179 GLY A C 1
ATOM 1439 O O . GLY A 1 179 ? 14.540 -2.715 -20.838 1.00 87.00 179 GLY A O 1
ATOM 1440 N N . PRO A 1 180 ? 13.241 -0.872 -20.933 1.00 86.94 180 PRO A N 1
ATOM 1441 C CA . PRO A 1 180 ? 13.092 -0.746 -19.486 1.00 86.94 180 PRO A CA 1
ATOM 1442 C C . PRO A 1 180 ? 12.467 -1.990 -18.857 1.00 86.94 180 PRO A C 1
ATOM 1444 O O . PRO A 1 180 ? 11.331 -2.377 -19.149 1.00 86.94 180 PRO A O 1
ATOM 1447 N N . LYS A 1 181 ? 13.211 -2.604 -17.936 1.00 90.31 181 LYS A N 1
ATOM 1448 C CA . LYS A 1 181 ? 12.753 -3.753 -17.156 1.00 90.31 181 LYS A CA 1
ATOM 1449 C C . LYS A 1 181 ? 11.893 -3.265 -16.002 1.00 90.31 181 LYS A C 1
ATOM 1451 O O . LYS A 1 181 ? 12.401 -3.090 -14.899 1.00 90.31 181 LYS A O 1
ATOM 1456 N N . THR A 1 182 ? 10.622 -2.981 -16.262 1.00 88.88 182 THR A N 1
ATOM 1457 C CA . THR A 1 182 ? 9.629 -2.711 -15.218 1.00 88.88 182 THR A CA 1
ATOM 1458 C C . THR A 1 182 ? 8.189 -2.883 -15.722 1.00 88.88 182 THR A C 1
ATOM 1460 O O . THR A 1 182 ? 7.906 -2.767 -16.917 1.00 88.88 182 THR A O 1
ATOM 1463 N N . PHE A 1 183 ? 7.270 -3.221 -14.811 1.00 84.19 183 PHE A N 1
ATOM 1464 C CA . PHE A 1 183 ? 5.818 -3.139 -15.050 1.00 84.19 183 PHE A CA 1
ATOM 1465 C C . PHE A 1 183 ? 5.288 -1.715 -14.881 1.00 84.19 183 PHE A C 1
ATOM 1467 O O . PHE A 1 183 ? 4.216 -1.391 -15.380 1.00 84.19 183 PHE A O 1
ATOM 1474 N N . ASN A 1 184 ? 6.044 -0.892 -14.163 1.00 86.69 184 ASN A N 1
ATOM 1475 C CA . ASN A 1 184 ? 5.667 0.439 -13.728 1.00 86.69 184 ASN A CA 1
ATOM 1476 C C . ASN A 1 184 ? 6.495 1.470 -14.504 1.00 86.69 184 ASN A C 1
ATOM 1478 O O . ASN A 1 184 ? 7.312 1.122 -15.348 1.00 86.69 184 ASN A O 1
ATOM 1482 N N . GLN A 1 185 ? 6.363 2.747 -14.168 1.00 85.56 185 GLN A N 1
ATOM 1483 C CA . GLN A 1 185 ? 7.196 3.803 -14.752 1.00 85.56 185 GLN A CA 1
ATOM 1484 C C . GLN A 1 185 ? 8.591 3.893 -14.114 1.00 85.56 185 GLN A C 1
ATOM 1486 O O . GLN A 1 185 ? 9.352 4.777 -14.468 1.00 85.56 185 GLN A O 1
ATOM 1491 N N . SER A 1 186 ? 8.958 3.009 -13.179 1.00 87.94 186 SER A N 1
ATOM 1492 C CA . SER A 1 186 ? 10.230 3.066 -12.443 1.00 87.94 186 SER A CA 1
ATOM 1493 C C . SER A 1 186 ? 10.983 1.741 -12.503 1.00 87.94 186 SER A C 1
ATOM 1495 O O . SER A 1 186 ? 10.396 0.682 -12.274 1.00 87.94 186 SER A O 1
ATOM 1497 N N . THR A 1 187 ? 12.290 1.788 -12.765 1.00 87.56 187 THR A N 1
ATOM 1498 C CA . THR A 1 187 ? 13.184 0.615 -12.754 1.00 87.56 187 THR A CA 1
ATOM 1499 C C . THR A 1 187 ? 13.844 0.362 -11.398 1.00 87.56 187 THR A C 1
ATOM 1501 O O . THR A 1 187 ? 14.669 -0.555 -11.295 1.00 87.56 187 THR A O 1
ATOM 1504 N N . SER A 1 188 ? 13.471 1.120 -10.360 1.00 86.44 188 SER A N 1
ATOM 1505 C CA . SER A 1 188 ? 13.921 0.911 -8.981 1.00 86.44 188 SER A CA 1
ATOM 1506 C C . SER A 1 188 ? 13.681 -0.526 -8.520 1.00 86.44 188 SER A C 1
ATOM 1508 O O . SER A 1 188 ? 12.679 -1.155 -8.866 1.00 86.44 188 SER A O 1
ATOM 1510 N N . GLU A 1 189 ? 14.612 -1.058 -7.728 1.00 81.56 189 GLU A N 1
ATOM 1511 C CA . GLU A 1 189 ? 14.608 -2.462 -7.300 1.00 81.56 189 GLU A CA 1
ATOM 1512 C C . GLU A 1 189 ? 13.315 -2.855 -6.574 1.00 81.56 189 GLU A C 1
ATOM 1514 O O . GLU A 1 189 ? 12.767 -3.932 -6.808 1.00 81.56 189 GLU A O 1
ATOM 1519 N N . ASN A 1 190 ? 12.774 -1.944 -5.764 1.00 80.62 190 ASN A N 1
ATOM 1520 C CA . ASN A 1 190 ? 11.538 -2.146 -5.019 1.00 80.62 190 ASN A CA 1
ATOM 1521 C C . ASN A 1 190 ? 10.272 -2.192 -5.894 1.00 80.62 190 ASN A C 1
ATOM 1523 O O . ASN A 1 190 ? 9.230 -2.581 -5.375 1.00 80.62 190 ASN A O 1
ATOM 1527 N N . LEU A 1 191 ? 10.344 -1.846 -7.187 1.00 88.06 191 LEU A N 1
ATOM 1528 C CA . LEU A 1 191 ? 9.191 -1.769 -8.097 1.00 88.06 191 LEU A CA 1
ATOM 1529 C C . LEU A 1 191 ? 9.332 -2.587 -9.380 1.00 88.06 191 LEU A C 1
ATOM 1531 O O . LEU A 1 191 ? 8.327 -3.017 -9.939 1.00 88.06 191 LEU A O 1
ATOM 1535 N N . ARG A 1 192 ? 10.556 -2.842 -9.842 1.00 88.31 192 ARG A N 1
ATOM 1536 C CA . ARG A 1 192 ? 10.848 -3.504 -11.124 1.00 88.31 192 ARG A CA 1
ATOM 1537 C C . ARG A 1 192 ? 10.046 -4.787 -11.370 1.00 88.31 192 ARG A C 1
ATOM 1539 O O . ARG A 1 192 ? 9.522 -4.982 -12.464 1.00 88.31 192 ARG A O 1
ATOM 1546 N N . TYR A 1 193 ? 9.956 -5.651 -10.361 1.00 89.94 193 TYR A N 1
ATOM 1547 C CA . TYR A 1 193 ? 9.266 -6.945 -10.446 1.00 89.94 193 TYR A CA 1
ATOM 1548 C C . TYR A 1 193 ? 7.921 -6.956 -9.714 1.00 89.94 193 TYR A C 1
ATOM 1550 O O . TYR A 1 193 ? 7.370 -8.024 -9.472 1.00 89.94 193 TYR A O 1
ATOM 1558 N N . LYS A 1 194 ? 7.403 -5.791 -9.317 1.00 89.69 194 LYS A N 1
ATOM 1559 C CA . LYS A 1 194 ? 6.161 -5.687 -8.552 1.00 89.69 194 LYS A CA 1
ATOM 1560 C C . LYS A 1 194 ? 5.120 -4.928 -9.377 1.00 89.69 194 LYS A C 1
ATOM 1562 O O . LYS A 1 194 ? 5.189 -3.700 -9.433 1.00 89.69 194 LYS A O 1
ATOM 1567 N N . PRO A 1 195 ? 4.184 -5.621 -10.047 1.00 89.19 195 PRO A N 1
ATOM 1568 C CA . PRO A 1 195 ? 3.124 -4.961 -10.801 1.00 89.19 195 PRO A CA 1
ATOM 1569 C C . PRO A 1 195 ? 2.302 -4.015 -9.915 1.00 89.19 195 PRO A C 1
ATOM 1571 O O . PRO A 1 195 ? 1.792 -4.429 -8.871 1.00 89.19 195 PRO A O 1
ATOM 1574 N N . THR A 1 196 ? 2.176 -2.758 -10.345 1.00 87.19 196 THR A N 1
ATOM 1575 C CA . THR A 1 196 ? 1.324 -1.739 -9.718 1.00 87.19 196 THR A CA 1
ATOM 1576 C C . THR A 1 196 ? -0.061 -1.746 -10.347 1.00 87.19 196 THR A C 1
ATOM 1578 O O . THR A 1 196 ? -0.183 -1.685 -11.569 1.00 87.19 196 THR A O 1
ATOM 1581 N N . GLY A 1 197 ? -1.105 -1.769 -9.516 1.00 77.19 197 GLY A N 1
ATOM 1582 C CA . GLY A 1 197 ? -2.488 -1.581 -9.969 1.00 77.19 197 GLY A CA 1
ATOM 1583 C C . GLY A 1 197 ? -3.007 -0.157 -9.767 1.00 77.19 197 GLY A C 1
ATOM 1584 O O . GLY A 1 197 ? -3.782 0.338 -10.582 1.00 77.19 197 GLY A O 1
ATOM 1585 N N . VAL A 1 198 ? -2.587 0.504 -8.681 1.00 86.44 198 VAL A N 1
ATOM 1586 C CA . VAL A 1 198 ? -3.075 1.836 -8.297 1.00 86.44 198 VAL A CA 1
ATOM 1587 C C . VAL A 1 198 ? -1.924 2.692 -7.785 1.00 86.44 198 VAL A C 1
ATOM 1589 O O . VAL A 1 198 ? -1.138 2.259 -6.942 1.00 86.44 198 VAL A O 1
ATOM 1592 N N . SER A 1 199 ? -1.878 3.923 -8.280 1.00 86.06 199 SER A N 1
ATOM 1593 C CA . SER A 1 199 ? -0.975 4.986 -7.856 1.00 86.06 199 SER A CA 1
ATOM 1594 C C . SER A 1 199 ? -1.739 5.967 -6.960 1.00 86.06 199 SER A C 1
ATOM 1596 O O . SER A 1 199 ? -2.820 6.426 -7.325 1.00 86.06 199 SER A O 1
ATOM 1598 N N . LEU A 1 200 ? -1.201 6.264 -5.778 1.00 86.75 200 LEU A N 1
ATOM 1599 C CA . LEU A 1 200 ? -1.788 7.131 -4.763 1.00 86.75 200 LEU A CA 1
ATOM 1600 C C . LEU A 1 200 ? -0.867 8.323 -4.482 1.00 86.75 200 LEU A C 1
ATOM 1602 O O . LEU A 1 200 ? 0.250 8.158 -3.993 1.00 86.75 200 LEU A O 1
ATOM 1606 N N . GLU A 1 201 ? -1.374 9.523 -4.745 1.00 86.38 201 GLU A N 1
ATOM 1607 C CA . GLU A 1 201 ? -0.756 10.772 -4.304 1.00 86.38 201 GLU A CA 1
ATOM 1608 C C . GLU A 1 201 ? -1.429 11.229 -3.012 1.00 86.38 201 GLU A C 1
ATOM 1610 O O . GLU A 1 201 ? -2.661 11.278 -2.924 1.00 86.38 201 GLU A O 1
ATOM 1615 N N . THR A 1 202 ? -0.632 11.575 -2.008 1.00 83.25 202 THR A N 1
ATOM 1616 C CA . THR A 1 202 ? -1.125 12.080 -0.729 1.00 83.25 202 THR A CA 1
ATOM 1617 C C . THR A 1 202 ? -0.823 13.566 -0.609 1.00 83.25 202 THR A C 1
ATOM 1619 O O . THR A 1 202 ? 0.140 14.080 -1.164 1.00 83.25 202 THR A O 1
ATOM 1622 N N . LYS A 1 203 ? -1.694 14.305 0.079 1.00 77.12 203 LYS A N 1
ATOM 1623 C CA . LYS A 1 203 ? -1.475 15.723 0.371 1.00 77.12 203 LYS A CA 1
ATOM 1624 C C . LYS A 1 203 ? -1.898 16.011 1.796 1.00 77.12 203 LYS A C 1
ATOM 1626 O O . LYS A 1 203 ? -2.867 15.442 2.293 1.00 77.12 203 LYS A O 1
ATOM 1631 N N . THR A 1 204 ? -1.171 16.914 2.441 1.00 72.62 204 THR A N 1
ATOM 1632 C CA . THR A 1 204 ? -1.649 17.556 3.664 1.00 72.62 204 THR A CA 1
ATOM 1633 C C . THR A 1 204 ? -2.633 18.669 3.292 1.00 72.62 204 THR A C 1
ATOM 1635 O O . THR A 1 204 ? -2.510 19.263 2.217 1.00 72.62 204 THR A O 1
ATOM 1638 N N . ASP A 1 205 ? -3.581 18.987 4.180 1.00 62.44 205 ASP A N 1
ATOM 1639 C CA . ASP A 1 205 ? -4.677 19.952 3.941 1.00 62.44 205 ASP A CA 1
ATOM 1640 C C . ASP A 1 205 ? -4.232 21.332 3.418 1.00 62.44 205 ASP A C 1
ATOM 1642 O O . ASP A 1 205 ? -5.026 22.075 2.844 1.00 62.44 205 ASP A O 1
ATOM 1646 N N . MET A 1 206 ? -2.959 21.701 3.597 1.00 55.41 206 MET A N 1
ATOM 1647 C CA . MET A 1 206 ? -2.429 23.008 3.202 1.00 55.41 206 MET A CA 1
ATOM 1648 C C . MET A 1 206 ? -1.797 23.060 1.801 1.00 55.41 206 MET A C 1
ATOM 1650 O O . MET A 1 206 ? -1.395 24.145 1.371 1.00 55.41 206 MET A O 1
ATOM 1654 N N . LYS A 1 207 ? -1.694 21.943 1.064 1.00 53.44 207 LYS A N 1
ATOM 1655 C CA . LYS A 1 207 ? -1.066 21.917 -0.273 1.00 53.44 207 LYS A CA 1
ATOM 1656 C C . LYS A 1 207 ? -2.090 21.837 -1.409 1.00 53.44 207 LYS A C 1
ATOM 1658 O O . LYS A 1 207 ? -3.060 21.090 -1.362 1.00 53.44 207 LYS A O 1
ATOM 1663 N N . ARG A 1 208 ? -1.869 22.646 -2.454 1.00 52.59 208 ARG A N 1
ATOM 1664 C CA . ARG A 1 208 ? -2.781 22.823 -3.599 1.00 52.59 208 ARG A CA 1
ATOM 1665 C C . ARG A 1 208 ? -2.872 21.548 -4.453 1.00 52.59 208 ARG A C 1
ATOM 1667 O O . ARG A 1 208 ? -1.858 20.979 -4.836 1.00 52.59 208 ARG A O 1
ATOM 1674 N N . HIS A 1 209 ? -4.091 21.182 -4.856 1.00 53.12 209 HIS A N 1
ATOM 1675 C CA . HIS A 1 209 ? -4.415 20.021 -5.707 1.00 53.12 209 HIS A CA 1
ATOM 1676 C C . HIS A 1 209 ? -3.769 19.998 -7.112 1.00 53.12 209 HIS A C 1
ATOM 1678 O O . HIS A 1 209 ? -3.957 19.030 -7.849 1.00 53.12 209 HIS A O 1
ATOM 1684 N N . SER A 1 210 ? -3.077 21.058 -7.540 1.00 51.47 210 SER A N 1
ATOM 1685 C CA . SER A 1 210 ? -2.562 21.187 -8.909 1.00 51.47 210 SER A CA 1
ATOM 1686 C C . SER A 1 210 ? -1.358 20.288 -9.205 1.00 51.47 210 SER A C 1
ATOM 1688 O O . SER A 1 210 ? -1.243 19.819 -10.331 1.00 51.47 210 SER A O 1
ATOM 1690 N N . GLU A 1 211 ? -0.506 20.007 -8.215 1.00 55.69 211 GLU A N 1
ATOM 1691 C CA . GLU A 1 211 ? 0.740 19.239 -8.404 1.00 55.69 211 GLU A CA 1
ATOM 1692 C C . GLU A 1 211 ? 0.473 17.750 -8.688 1.00 55.69 211 GLU A C 1
ATOM 1694 O O . GLU A 1 211 ? 1.023 17.185 -9.631 1.00 55.69 211 GLU A O 1
ATOM 1699 N N . GLY A 1 212 ? -0.461 17.132 -7.954 1.00 51.53 212 GLY A N 1
ATOM 1700 C CA . GLY A 1 212 ? -0.761 15.702 -8.105 1.00 51.53 212 GLY A CA 1
ATOM 1701 C C . GLY A 1 212 ? -1.350 15.327 -9.471 1.00 51.53 212 GLY A C 1
ATOM 1702 O O . GLY A 1 212 ? -1.182 14.204 -9.933 1.00 51.53 212 GLY A O 1
ATOM 1703 N N . LYS A 1 213 ? -2.006 16.265 -10.171 1.00 57.16 213 LYS A N 1
ATOM 1704 C CA . LYS A 1 213 ? -2.577 16.002 -11.505 1.00 57.16 213 LYS A CA 1
ATOM 1705 C C . LYS A 1 213 ? -1.515 15.806 -12.582 1.00 57.16 213 LYS A C 1
ATOM 1707 O O . LYS A 1 213 ? -1.746 15.028 -13.501 1.00 57.16 213 LYS A O 1
ATOM 1712 N N . VAL A 1 214 ? -0.387 16.509 -12.483 1.00 58.84 214 VAL A N 1
ATOM 1713 C CA . VAL A 1 214 ? 0.718 16.365 -13.441 1.00 58.84 214 VAL A CA 1
ATOM 1714 C C . VAL A 1 214 ? 1.396 15.010 -13.246 1.00 58.84 214 VAL A C 1
ATOM 1716 O O . VAL A 1 214 ? 1.678 14.331 -14.223 1.00 58.84 214 VAL A O 1
ATOM 1719 N N . GLN A 1 215 ? 1.559 14.569 -11.997 1.00 55.72 215 GLN A N 1
ATOM 1720 C CA . GLN A 1 215 ? 2.177 13.282 -11.661 1.00 55.72 215 GLN A CA 1
ATOM 1721 C C . GLN A 1 215 ? 1.285 12.071 -11.981 1.00 55.72 215 GLN A C 1
ATOM 1723 O O . GLN A 1 215 ? 1.797 11.027 -12.362 1.00 55.72 215 GLN A O 1
ATOM 1728 N N . LEU A 1 216 ? -0.042 12.209 -11.866 1.00 56.44 216 LEU A N 1
ATOM 1729 C CA . LEU A 1 216 ? -1.009 11.159 -12.231 1.00 56.44 216 LEU A CA 1
ATOM 1730 C C . LEU A 1 216 ? -1.334 11.107 -13.733 1.00 56.44 216 LEU A C 1
ATOM 1732 O O . LEU A 1 216 ? -2.011 10.184 -14.177 1.00 56.44 216 LEU A O 1
ATOM 1736 N N . GLY A 1 217 ? -0.936 12.128 -14.496 1.00 55.56 217 GLY A N 1
ATOM 1737 C CA . GLY A 1 217 ? -1.202 12.234 -15.932 1.00 55.56 217 GLY A CA 1
ATOM 1738 C C . GLY A 1 217 ? -0.129 11.610 -16.827 1.00 55.56 217 GLY A C 1
ATOM 1739 O O . GLY A 1 217 ? -0.290 11.654 -18.047 1.00 55.56 217 GLY A O 1
ATOM 1740 N N . ILE A 1 218 ? 0.952 11.088 -16.235 1.00 50.69 218 ILE A N 1
ATOM 1741 C CA . ILE A 1 218 ? 2.042 10.369 -16.917 1.00 50.69 218 ILE A CA 1
ATOM 1742 C C . ILE A 1 218 ? 1.699 8.884 -16.979 1.00 50.69 218 ILE A C 1
ATOM 1744 O O . ILE A 1 218 ? 1.221 8.350 -15.952 1.00 50.69 218 ILE A O 1
#